Protein AF-A0A6P0XGN2-F1 (afdb_monomer_lite)

Radius of gyration: 18.11 Å; chains: 1; bounding box: 39×50×50 Å

Secondary structure (DSSP, 8-state):
-EEEEEEESS-EEES-EEEEESSS-EEEEEEESS-EEE--EEEEESSS-EEEEEEESS-EEES-EEEEESSS-EEEEEEESS-EEEEEEEEEESSS-EEEEE--SS-EEEEEEEEEESSS-EEEEE--SS---EEEEEEEESSS-EEEEESSTTS-EEEEEEEESS---EE-S--TT-EEEETT-SS--BEE-----S-S------B-----HHHHHTTS--------

Structure (mmCIF, N/CA/C/O backbone):
data_AF-A0A6P0XGN2-F1
#
_entry.id   AF-A0A6P0XGN2-F1
#
loop_
_atom_site.group_PDB
_atom_site.id
_atom_site.type_symbol
_atom_site.label_atom_id
_atom_site.label_alt_id
_atom_site.label_comp_id
_atom_site.label_asym_id
_atom_site.label_entity_id
_atom_site.label_seq_id
_atom_site.pdbx_PDB_ins_code
_atom_site.Cartn_x
_atom_site.Cartn_y
_atom_site.Cartn_z
_atom_site.occupancy
_atom_site.B_iso_or_equiv
_atom_site.auth_seq_id
_atom_site.auth_comp_id
_atom_site.auth_asym_id
_atom_site.auth_atom_id
_atom_site.pdbx_PDB_model_num
ATOM 1 N N . ALA A 1 1 ? -10.182 8.132 -15.724 1.00 70.38 1 ALA A N 1
ATOM 2 C CA . ALA A 1 1 ? -9.083 7.173 -15.903 1.00 70.38 1 ALA A CA 1
ATOM 3 C C . ALA A 1 1 ? -7.819 7.960 -16.189 1.00 70.38 1 ALA A C 1
ATOM 5 O O . ALA A 1 1 ? -7.639 8.463 -17.301 1.00 70.38 1 ALA A O 1
ATOM 6 N N . GLY A 1 2 ? -7.040 8.194 -15.141 1.00 85.38 2 GLY A N 1
ATOM 7 C CA . GLY A 1 2 ? -5.628 8.530 -15.252 1.00 85.38 2 GLY A CA 1
ATOM 8 C C . GLY A 1 2 ? -4.857 7.340 -14.706 1.00 85.38 2 GLY A C 1
ATOM 9 O O . GLY A 1 2 ? -5.266 6.819 -13.680 1.00 85.38 2 GLY A O 1
ATOM 10 N N . ASP A 1 3 ? -3.793 6.926 -15.386 1.00 94.69 3 ASP A N 1
ATOM 11 C CA . ASP A 1 3 ? -3.002 5.763 -14.986 1.00 94.69 3 ASP A CA 1
ATOM 12 C C . ASP A 1 3 ? -1.507 6.074 -15.172 1.00 94.69 3 ASP A C 1
ATOM 14 O O . ASP A 1 3 ? -1.125 6.802 -16.103 1.00 94.69 3 ASP A O 1
ATOM 18 N N . ILE A 1 4 ? -0.669 5.540 -14.288 1.00 97.62 4 ILE A N 1
ATOM 19 C CA . ILE A 1 4 ? 0.786 5.472 -14.440 1.00 97.62 4 ILE A CA 1
ATOM 20 C C . ILE A 1 4 ? 1.183 4.004 -14.371 1.00 97.62 4 ILE A C 1
ATOM 22 O O . ILE A 1 4 ? 1.052 3.407 -13.313 1.00 97.62 4 ILE A O 1
ATOM 26 N N . ASP A 1 5 ? 1.756 3.488 -15.460 1.00 97.69 5 ASP A N 1
ATOM 27 C CA . ASP A 1 5 ? 2.239 2.107 -15.541 1.00 97.69 5 ASP A CA 1
ATOM 28 C C . ASP A 1 5 ? 3.763 2.104 -15.726 1.00 97.69 5 ASP A C 1
ATOM 30 O O . ASP A 1 5 ? 4.285 2.585 -16.745 1.00 97.69 5 ASP A O 1
ATOM 34 N N . LEU A 1 6 ? 4.494 1.565 -14.751 1.00 97.50 6 LEU A N 1
ATOM 35 C CA . LEU A 1 6 ? 5.944 1.387 -14.805 1.00 97.50 6 LEU A CA 1
ATOM 36 C C . LEU A 1 6 ? 6.289 -0.102 -14.771 1.00 97.50 6 LEU A C 1
ATOM 38 O O . LEU A 1 6 ? 6.172 -0.747 -13.738 1.00 97.50 6 LEU A O 1
ATOM 42 N N . GLU A 1 7 ? 6.794 -0.632 -15.885 1.00 97.94 7 GLU A N 1
ATOM 43 C CA . GLU A 1 7 ? 7.202 -2.037 -15.990 1.00 97.94 7 GLU A CA 1
ATOM 44 C C . GLU A 1 7 ? 8.694 -2.163 -16.329 1.00 97.94 7 GLU A C 1
ATOM 46 O O . GLU A 1 7 ? 9.185 -1.578 -17.305 1.00 97.94 7 GLU A O 1
ATOM 51 N N . ALA A 1 8 ? 9.430 -2.977 -15.571 1.00 97.00 8 ALA A N 1
ATOM 52 C CA . ALA A 1 8 ? 10.821 -3.301 -15.868 1.00 97.00 8 ALA A CA 1
ATOM 53 C C . ALA A 1 8 ? 11.184 -4.732 -15.463 1.00 97.00 8 ALA A C 1
ATOM 55 O O . ALA A 1 8 ? 10.811 -5.229 -14.414 1.00 97.00 8 ALA A O 1
ATOM 56 N N . THR A 1 9 ? 12.040 -5.398 -16.245 1.00 97.62 9 THR A N 1
ATOM 57 C CA . THR A 1 9 ? 12.581 -6.721 -15.867 1.00 97.62 9 THR A CA 1
ATOM 58 C C . THR A 1 9 ? 13.696 -6.653 -14.816 1.00 97.62 9 THR A C 1
ATOM 60 O O . THR A 1 9 ? 14.271 -7.680 -14.468 1.00 97.62 9 THR A O 1
ATOM 63 N N . GLY A 1 10 ? 14.093 -5.449 -14.413 1.00 97.50 10 GLY A N 1
ATOM 64 C CA . GLY A 1 10 ? 15.119 -5.180 -13.410 1.00 97.50 10 GLY A CA 1
ATOM 65 C C . GLY A 1 10 ? 14.590 -4.133 -12.441 1.00 97.50 10 GLY A C 1
ATOM 66 O O . GLY A 1 10 ? 13.393 -4.119 -12.180 1.00 97.50 10 GLY A O 1
ATOM 67 N N . ASP A 1 11 ? 15.463 -3.260 -11.956 1.00 98.50 11 ASP A N 1
ATOM 68 C CA . ASP A 1 11 ? 15.079 -2.269 -10.952 1.00 98.50 11 ASP A CA 1
ATOM 69 C C . ASP A 1 11 ? 14.291 -1.101 -11.565 1.00 98.50 11 ASP A C 1
ATOM 71 O O . ASP A 1 11 ? 14.577 -0.659 -12.687 1.00 98.50 11 ASP A O 1
ATOM 75 N N . ILE A 1 12 ? 13.347 -0.561 -10.796 1.00 98.50 12 ILE A N 1
ATOM 76 C CA . ILE A 1 12 ? 12.659 0.700 -11.080 1.00 98.50 12 ILE A CA 1
ATOM 77 C C . ILE A 1 12 ? 13.108 1.734 -10.057 1.00 98.50 12 ILE A C 1
ATOM 79 O O . ILE A 1 12 ? 13.057 1.510 -8.850 1.00 98.50 12 ILE A O 1
ATOM 83 N N . SER A 1 13 ? 13.516 2.901 -10.552 1.00 97.81 13 SER A N 1
ATOM 84 C CA . SER A 1 13 ? 13.679 4.084 -9.719 1.00 97.81 13 SER A CA 1
ATOM 85 C C . SER A 1 13 ? 13.017 5.279 -10.380 1.00 97.81 13 SER A C 1
ATOM 87 O O . SER A 1 13 ? 13.273 5.572 -11.553 1.00 97.81 13 SER A O 1
ATOM 89 N N . SER A 1 14 ? 12.156 5.953 -9.630 1.00 96.50 14 SER A N 1
ATOM 90 C CA . SER A 1 14 ? 11.466 7.161 -10.063 1.00 96.50 14 SER A CA 1
ATOM 91 C C . SER A 1 14 ? 11.326 8.136 -8.903 1.00 96.50 14 SER A C 1
ATOM 93 O O . SER A 1 14 ? 11.433 7.768 -7.741 1.00 96.50 14 SER A O 1
ATOM 95 N N . GLU A 1 15 ? 11.060 9.392 -9.227 1.00 96.75 15 GLU A N 1
ATOM 96 C CA . GLU A 1 15 ? 10.624 10.375 -8.235 1.00 96.75 15 GLU A CA 1
ATOM 97 C C . GLU A 1 15 ? 9.131 10.150 -7.910 1.00 96.75 15 GLU A C 1
ATOM 99 O O . GLU A 1 15 ? 8.570 9.091 -8.223 1.00 96.75 15 GLU A O 1
ATOM 104 N N . ASP A 1 16 ? 8.482 11.161 -7.337 1.00 97.62 16 ASP A N 1
ATOM 105 C CA . ASP A 1 16 ? 7.049 11.174 -7.033 1.00 97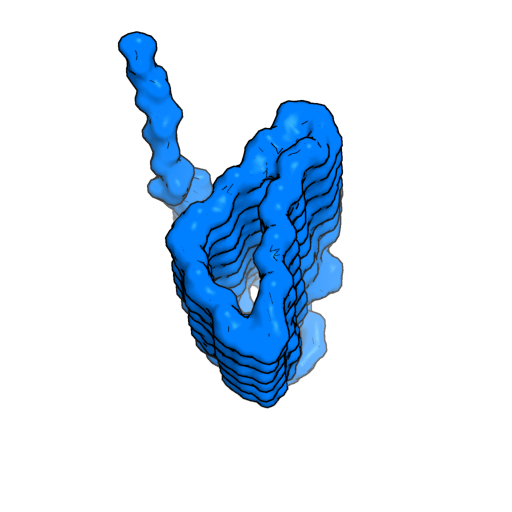.62 16 ASP A CA 1
ATOM 106 C C . ASP A 1 16 ? 6.164 10.870 -8.260 1.00 97.62 16 ASP A C 1
ATOM 108 O O . ASP A 1 16 ? 6.392 11.411 -9.352 1.00 97.62 16 ASP A O 1
ATOM 112 N N . GLN A 1 17 ? 5.122 10.056 -8.075 1.00 97.69 17 GLN A N 1
ATOM 113 C CA . GLN A 1 17 ? 4.071 9.793 -9.062 1.00 97.69 17 GLN A CA 1
ATOM 114 C C . GLN A 1 17 ? 2.724 10.309 -8.546 1.00 97.69 17 GLN A C 1
ATOM 116 O O . GLN A 1 17 ? 2.336 10.071 -7.407 1.00 97.69 17 GLN A O 1
ATOM 121 N N . ASN A 1 18 ? 1.993 11.030 -9.398 1.00 97.12 18 ASN A N 1
ATOM 122 C CA . ASN A 1 18 ? 0.700 11.606 -9.039 1.00 97.12 18 ASN A CA 1
ATOM 123 C C . ASN A 1 18 ? -0.317 11.403 -10.162 1.00 97.12 18 ASN A C 1
ATOM 125 O O . ASN A 1 18 ? -0.068 11.776 -11.315 1.00 97.12 18 ASN A O 1
ATOM 129 N N . VAL A 1 19 ? -1.471 10.852 -9.805 1.00 96.81 19 VAL A N 1
ATOM 130 C CA . VAL A 1 19 ? -2.591 10.573 -10.691 1.00 96.81 19 VAL A CA 1
ATOM 131 C C . VAL A 1 19 ? -3.869 11.128 -10.084 1.00 96.81 19 VAL A C 1
ATOM 133 O O . VAL A 1 19 ? -4.285 10.749 -8.995 1.00 96.81 19 VAL A O 1
ATOM 136 N N . ILE A 1 20 ? -4.539 12.009 -10.828 1.00 95.69 20 ILE A N 1
ATOM 137 C CA . ILE A 1 20 ? -5.805 12.613 -10.405 1.00 95.69 20 ILE A CA 1
ATOM 138 C C . ILE A 1 20 ? -6.838 12.437 -11.512 1.00 95.69 20 ILE A C 1
ATOM 140 O O . ILE A 1 20 ? -6.633 12.883 -12.646 1.00 95.69 20 ILE A O 1
ATOM 144 N N . SER A 1 21 ? -7.979 11.845 -11.169 1.00 95.12 21 SER A N 1
ATOM 145 C CA . SER A 1 21 ? -9.089 11.601 -12.083 1.00 95.12 21 SER A CA 1
ATOM 146 C C . SER A 1 21 ? -10.398 12.189 -11.550 1.00 95.12 21 SER A C 1
ATOM 148 O O . SER A 1 21 ? -10.839 11.920 -10.435 1.00 95.12 21 SER A O 1
ATOM 150 N N . GLY A 1 22 ? -11.045 13.024 -12.370 1.00 88.94 22 GLY A N 1
ATOM 151 C CA . GLY A 1 22 ? -12.360 13.592 -12.050 1.00 88.94 22 GLY A CA 1
ATOM 152 C C . GLY A 1 22 ? -13.521 12.627 -12.315 1.00 88.94 22 GLY A C 1
ATOM 153 O O . GLY A 1 22 ? -14.478 12.613 -11.546 1.00 88.94 22 GLY A O 1
ATOM 154 N N . ASP A 1 23 ? -13.403 11.835 -13.386 1.00 91.25 23 ASP A N 1
ATOM 155 C CA . ASP A 1 23 ? -14.354 10.804 -13.811 1.00 91.25 23 ASP A CA 1
ATOM 156 C C . ASP A 1 23 ? -13.578 9.546 -14.266 1.00 91.25 23 ASP A C 1
ATOM 158 O O . ASP A 1 23 ? -12.753 9.592 -15.191 1.00 91.25 23 ASP A O 1
ATOM 162 N N . GLY A 1 24 ? -13.867 8.410 -13.634 1.00 92.88 24 GLY A N 1
ATOM 163 C CA . GLY A 1 24 ? -13.159 7.133 -13.751 1.00 92.88 24 GLY A CA 1
ATOM 164 C C . GLY A 1 24 ? -11.937 7.035 -12.834 1.00 92.88 24 GLY A C 1
ATOM 165 O O . GLY A 1 24 ? -11.603 7.983 -12.127 1.00 92.88 24 GLY A O 1
ATOM 166 N N . ASP A 1 25 ? -11.227 5.924 -12.950 1.00 97.69 25 ASP A N 1
ATOM 167 C CA . ASP A 1 25 ? -10.236 5.504 -11.951 1.00 97.69 25 ASP A CA 1
ATOM 168 C C . ASP A 1 25 ? -8.928 6.319 -11.993 1.00 97.69 25 ASP A C 1
ATOM 170 O O . ASP A 1 25 ? -8.657 7.046 -12.962 1.00 97.69 25 ASP A O 1
ATOM 174 N N . ALA A 1 26 ? -8.148 6.223 -10.920 1.00 98.12 26 ALA A N 1
ATOM 175 C CA . ALA A 1 26 ? -6.809 6.772 -10.762 1.00 98.12 26 ALA A CA 1
ATOM 176 C C . ALA A 1 26 ? -5.866 5.659 -10.283 1.00 98.12 26 ALA A C 1
ATOM 178 O O . ALA A 1 26 ? -5.933 5.288 -9.115 1.00 98.12 26 ALA A O 1
ATOM 179 N N . ASN A 1 27 ? -5.002 5.135 -11.156 1.00 98.19 27 ASN A N 1
ATOM 180 C CA . ASN A 1 27 ? -4.138 3.998 -10.813 1.00 98.19 27 ASN A CA 1
ATOM 181 C C . ASN A 1 27 ? -2.648 4.328 -10.962 1.00 98.19 27 ASN A C 1
ATOM 183 O O . ASN A 1 27 ? -2.238 5.030 -11.890 1.00 98.19 27 ASN A O 1
ATOM 187 N N . ILE A 1 28 ? -1.832 3.818 -10.043 1.00 98.62 28 ILE A N 1
ATOM 188 C CA . ILE A 1 28 ? -0.372 3.786 -10.155 1.00 98.62 28 ILE A CA 1
ATOM 189 C C . ILE A 1 28 ? 0.058 2.327 -10.035 1.00 98.62 28 ILE A C 1
ATOM 191 O O . ILE A 1 28 ? 0.046 1.783 -8.933 1.00 98.62 28 ILE A O 1
ATOM 195 N N . ASP A 1 29 ? 0.500 1.749 -11.146 1.00 98.62 29 ASP A N 1
ATOM 196 C CA . ASP A 1 29 ? 0.923 0.358 -11.253 1.00 98.62 29 ASP A CA 1
ATOM 197 C C . ASP A 1 29 ? 2.434 0.295 -11.508 1.00 98.62 29 ASP A C 1
ATOM 199 O O . ASP A 1 29 ? 2.963 0.859 -12.472 1.00 98.62 29 ASP A O 1
ATOM 203 N N . ILE A 1 30 ? 3.166 -0.388 -10.628 1.00 98.50 30 ILE A N 1
ATOM 204 C CA . ILE A 1 30 ? 4.622 -0.536 -10.714 1.00 98.50 30 ILE A CA 1
ATOM 205 C C . ILE A 1 30 ? 4.986 -2.014 -10.603 1.00 98.50 30 ILE A C 1
ATOM 207 O O . ILE A 1 30 ? 4.792 -2.620 -9.555 1.00 98.50 30 ILE A O 1
ATOM 211 N N . ASP A 1 31 ? 5.569 -2.576 -11.662 1.00 98.56 31 ASP A N 1
ATOM 212 C CA . ASP A 1 31 ? 6.037 -3.964 -11.722 1.00 98.56 31 ASP A CA 1
ATOM 213 C C . ASP A 1 31 ? 7.529 -4.017 -12.084 1.00 98.56 31 ASP A C 1
ATOM 215 O O . ASP A 1 31 ? 7.947 -3.704 -13.206 1.00 98.56 31 ASP A O 1
ATOM 219 N N . ALA A 1 32 ? 8.351 -4.415 -11.113 1.00 98.38 32 ALA A N 1
ATOM 220 C CA . ALA A 1 32 ? 9.787 -4.581 -11.272 1.00 98.38 32 ALA A CA 1
ATOM 221 C C . ALA A 1 32 ? 10.224 -6.036 -11.059 1.00 98.38 32 ALA A C 1
ATOM 223 O O . ALA A 1 32 ? 9.937 -6.667 -10.046 1.00 98.38 32 ALA A O 1
ATOM 224 N N . GLY A 1 33 ? 11.064 -6.557 -11.954 1.00 98.25 33 GLY A N 1
ATOM 225 C CA . GLY A 1 33 ? 11.756 -7.831 -11.737 1.00 98.25 33 GLY A CA 1
ATOM 226 C C . GLY A 1 33 ? 12.858 -7.764 -10.668 1.00 98.25 33 GLY A C 1
ATOM 227 O O . GLY A 1 33 ? 13.306 -8.810 -10.195 1.00 98.25 33 GLY A O 1
ATOM 228 N N . GLY A 1 34 ? 13.315 -6.556 -10.323 1.00 98.19 34 GLY A N 1
ATOM 229 C CA . GLY A 1 34 ? 14.312 -6.271 -9.289 1.00 98.19 34 GLY A CA 1
ATOM 230 C C . GLY A 1 34 ? 13.734 -5.426 -8.154 1.00 98.19 34 GLY A C 1
ATOM 231 O O . GLY A 1 34 ? 12.613 -5.683 -7.719 1.00 98.19 34 GLY A O 1
ATOM 232 N N . ASP A 1 35 ? 14.500 -4.446 -7.682 1.00 98.62 35 ASP A N 1
ATOM 233 C CA . ASP A 1 35 ? 14.094 -3.540 -6.600 1.00 98.62 35 ASP A CA 1
ATOM 234 C C . ASP A 1 35 ? 13.241 -2.369 -7.124 1.00 98.62 35 ASP A C 1
ATOM 236 O O . ASP A 1 35 ? 13.395 -1.925 -8.266 1.00 98.62 35 ASP A O 1
ATOM 240 N N . VAL A 1 36 ? 12.385 -1.811 -6.267 1.00 98.69 36 VAL A N 1
ATOM 241 C CA . VAL A 1 36 ? 11.650 -0.563 -6.531 1.00 98.69 36 VAL A CA 1
ATOM 242 C C . VAL A 1 36 ? 12.088 0.500 -5.531 1.00 98.69 36 VAL A C 1
ATOM 244 O O . VAL A 1 36 ? 12.031 0.288 -4.322 1.00 98.69 36 VAL A O 1
ATOM 247 N N . SER A 1 37 ? 12.495 1.667 -6.028 1.00 98.31 37 SER A N 1
ATOM 248 C CA . SER A 1 37 ? 12.792 2.848 -5.211 1.00 98.31 37 SER A CA 1
ATOM 249 C C . SER A 1 37 ? 12.097 4.072 -5.792 1.00 98.31 37 SER A C 1
ATOM 251 O O . SER A 1 37 ? 12.561 4.649 -6.779 1.00 98.31 37 SER A O 1
ATOM 253 N N . VAL A 1 38 ? 10.972 4.447 -5.192 1.00 97.31 38 VAL A N 1
ATOM 254 C CA . VAL A 1 38 ? 10.114 5.530 -5.682 1.00 97.31 38 VAL A CA 1
ATOM 255 C C . VAL A 1 38 ? 9.853 6.572 -4.604 1.00 97.31 38 VAL A C 1
ATOM 257 O O . VAL A 1 38 ? 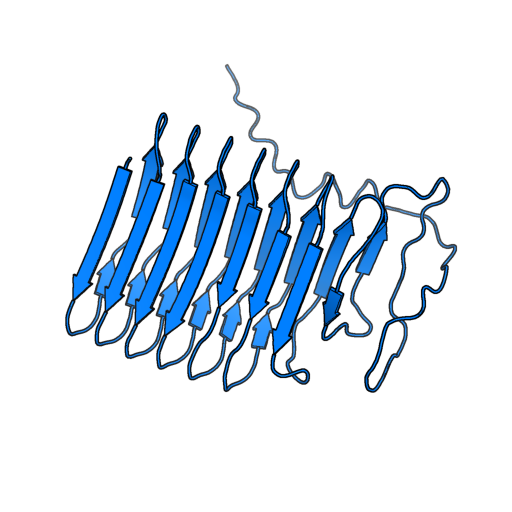9.909 6.263 -3.416 1.00 97.31 38 VAL A O 1
ATOM 260 N N . GLY A 1 39 ? 9.609 7.812 -5.029 1.00 97.62 39 GLY A N 1
ATOM 261 C CA . GLY A 1 39 ? 9.198 8.895 -4.135 1.00 97.62 39 GLY A CA 1
ATOM 262 C C . GLY A 1 39 ? 7.758 8.727 -3.641 1.00 97.62 39 GLY A C 1
ATOM 263 O O . GLY A 1 39 ? 7.247 7.618 -3.490 1.00 97.62 39 GLY A O 1
ATOM 264 N N . ASN A 1 40 ? 7.088 9.848 -3.408 1.00 97.81 40 ASN A N 1
ATOM 265 C CA . ASN A 1 40 ? 5.705 9.885 -2.949 1.00 97.81 40 ASN A CA 1
ATOM 266 C C . ASN A 1 40 ? 4.729 9.504 -4.061 1.00 97.81 40 ASN A C 1
ATOM 268 O O . ASN A 1 40 ? 4.813 10.029 -5.171 1.00 97.81 40 ASN A O 1
ATOM 272 N N . GLN A 1 41 ? 3.755 8.664 -3.726 1.00 98.38 41 GLN A N 1
ATOM 273 C CA . GLN A 1 41 ? 2.730 8.178 -4.639 1.00 98.38 41 GLN A CA 1
ATOM 274 C C . GLN A 1 41 ? 1.359 8.702 -4.221 1.00 98.38 41 GLN A C 1
ATOM 276 O O . GLN A 1 41 ? 0.933 8.498 -3.085 1.00 98.38 41 GLN A O 1
ATOM 281 N N . GLU A 1 42 ? 0.659 9.363 -5.139 1.00 98.25 42 GLU A N 1
ATOM 282 C CA . GLU A 1 42 ? -0.669 9.927 -4.900 1.00 98.25 42 GLU A CA 1
ATOM 283 C C . GLU A 1 42 ? -1.644 9.511 -6.006 1.00 98.25 42 GLU A C 1
ATOM 285 O O . GLU A 1 42 ? -1.445 9.852 -7.172 1.00 98.25 42 GLU A O 1
ATOM 290 N N . ALA A 1 43 ? -2.715 8.803 -5.641 1.00 98.12 43 ALA A N 1
ATOM 291 C CA . ALA A 1 43 ? -3.814 8.461 -6.542 1.00 98.12 43 ALA A CA 1
ATOM 292 C C . ALA A 1 43 ? -5.139 9.008 -5.994 1.00 98.12 43 ALA A C 1
ATOM 294 O O . ALA A 1 43 ? -5.558 8.675 -4.888 1.00 98.12 43 ALA A O 1
ATOM 295 N N . ILE A 1 44 ? -5.808 9.875 -6.756 1.00 97.69 44 ILE A N 1
ATOM 296 C CA . ILE A 1 44 ? -7.042 10.542 -6.324 1.00 97.69 44 ILE A CA 1
ATOM 297 C C . ILE A 1 44 ? -8.125 10.388 -7.388 1.00 97.69 44 ILE A C 1
ATOM 299 O O . ILE A 1 44 ? -7.993 10.903 -8.502 1.00 97.69 44 ILE A O 1
ATOM 303 N N . ALA A 1 45 ? -9.244 9.772 -7.015 1.00 95.94 45 ALA A N 1
ATOM 304 C CA . ALA A 1 45 ? -10.425 9.632 -7.852 1.00 95.94 45 ALA A CA 1
ATOM 305 C C . ALA A 1 45 ? -11.636 10.341 -7.232 1.00 95.94 45 ALA A C 1
ATOM 307 O O . ALA A 1 45 ? -11.990 10.164 -6.067 1.00 95.94 45 ALA A O 1
ATOM 308 N N . ASN A 1 46 ? -12.318 11.170 -8.024 1.00 92.25 46 ASN A N 1
ATOM 309 C CA . ASN A 1 46 ? -13.589 11.744 -7.588 1.00 92.25 46 ASN A CA 1
ATOM 310 C C . ASN A 1 46 ? -14.771 10.795 -7.859 1.00 92.25 46 ASN A C 1
ATOM 312 O O . ASN A 1 46 ? -15.653 10.682 -7.020 1.00 92.25 46 ASN A O 1
ATOM 316 N N . GLN A 1 47 ? -14.790 10.121 -9.009 1.00 92.81 47 GLN A N 1
ATOM 317 C CA . GLN A 1 47 ? -15.762 9.076 -9.340 1.00 92.81 47 GLN A CA 1
ATOM 318 C C . GLN A 1 47 ? -14.991 7.900 -9.938 1.00 92.81 47 GLN A C 1
ATOM 320 O O . GLN A 1 47 ? -14.400 8.086 -10.996 1.00 92.81 47 GLN A O 1
ATOM 325 N N . GLY A 1 48 ? -15.029 6.724 -9.325 1.00 95.56 48 GLY A N 1
ATOM 326 C CA . GLY A 1 48 ? -14.177 5.583 -9.667 1.00 95.56 48 GLY A CA 1
ATOM 327 C C . GLY A 1 48 ? -13.136 5.314 -8.585 1.00 95.56 48 GLY A C 1
ATOM 328 O O . GLY A 1 48 ? -13.103 6.004 -7.564 1.00 95.56 48 GLY A O 1
ATOM 329 N N . ASP A 1 49 ? -12.292 4.325 -8.840 1.00 98.19 49 ASP A N 1
ATOM 330 C CA . ASP A 1 49 ? -11.397 3.776 -7.823 1.00 98.19 49 ASP A CA 1
ATOM 331 C C . ASP A 1 49 ? -10.034 4.482 -7.829 1.00 98.19 49 ASP A C 1
ATOM 333 O O . ASP A 1 49 ? -9.608 5.028 -8.852 1.00 98.19 49 ASP A O 1
ATOM 337 N N . ALA A 1 50 ? -9.344 4.488 -6.689 1.00 98.38 50 ALA A N 1
ATOM 338 C CA . ALA A 1 50 ? -8.005 5.055 -6.541 1.00 98.38 50 ALA A CA 1
ATOM 339 C C . ALA A 1 50 ? -7.024 4.007 -6.003 1.00 98.38 50 ALA A C 1
ATOM 341 O O . ALA A 1 50 ? -7.080 3.658 -4.826 1.00 98.38 50 ALA A O 1
ATOM 342 N N . ASN A 1 51 ? -6.106 3.525 -6.840 1.00 98.50 51 ASN A N 1
ATOM 343 C CA . ASN A 1 51 ? -5.243 2.398 -6.490 1.00 98.50 51 ASN A CA 1
ATOM 344 C C . ASN A 1 51 ? -3.757 2.724 -6.653 1.00 98.50 51 ASN A C 1
ATOM 346 O O . ASN A 1 51 ? -3.348 3.420 -7.585 1.00 98.50 51 ASN A O 1
ATOM 350 N N . ILE A 1 52 ? -2.947 2.189 -5.743 1.00 98.81 52 ILE A N 1
ATOM 351 C CA . ILE A 1 52 ? -1.494 2.109 -5.881 1.00 98.81 52 ILE A CA 1
ATOM 352 C C . ILE A 1 52 ? -1.099 0.644 -5.719 1.00 98.81 52 ILE A C 1
ATOM 354 O O . ILE A 1 52 ? -1.174 0.110 -4.611 1.00 98.81 52 ILE A O 1
ATOM 358 N N . ASP A 1 53 ? -0.618 0.038 -6.800 1.00 98.69 53 ASP A N 1
ATOM 359 C CA . ASP A 1 53 ? -0.177 -1.351 -6.849 1.00 98.69 53 ASP A CA 1
ATOM 360 C C . ASP A 1 53 ? 1.325 -1.412 -7.154 1.00 98.69 53 ASP A C 1
ATOM 362 O O . ASP A 1 53 ? 1.789 -0.984 -8.211 1.00 98.69 53 ASP A O 1
ATOM 366 N N . ILE A 1 54 ? 2.117 -1.951 -6.223 1.00 98.50 54 ILE A N 1
ATOM 367 C CA . ILE A 1 54 ? 3.571 -2.086 -6.389 1.00 98.50 54 ILE A CA 1
ATOM 368 C C . ILE A 1 54 ? 3.992 -3.540 -6.181 1.00 98.50 54 ILE A C 1
ATOM 370 O O . ILE A 1 54 ? 3.845 -4.103 -5.094 1.00 98.50 54 ILE A O 1
ATOM 374 N N . GLN A 1 55 ? 4.582 -4.129 -7.217 1.00 98.38 55 GLN A N 1
ATOM 375 C CA . GLN A 1 55 ? 5.165 -5.465 -7.216 1.00 98.38 55 GLN A CA 1
ATOM 376 C C . GLN A 1 55 ? 6.655 -5.388 -7.545 1.00 98.38 55 GLN A C 1
ATOM 378 O O . GLN A 1 55 ? 7.084 -4.665 -8.446 1.00 98.38 55 GLN A O 1
ATOM 383 N N . ALA A 1 56 ? 7.456 -6.143 -6.798 1.00 98.31 56 ALA A N 1
ATOM 384 C CA . ALA A 1 56 ? 8.898 -6.188 -6.992 1.00 98.31 56 ALA A CA 1
ATOM 385 C C . ALA A 1 56 ? 9.438 -7.605 -6.791 1.00 98.31 56 ALA A C 1
ATOM 387 O O . ALA A 1 56 ? 9.040 -8.317 -5.870 1.00 98.31 56 ALA A O 1
ATOM 388 N N . GLY A 1 57 ? 10.405 -8.017 -7.606 1.00 98.25 57 GLY A N 1
ATOM 389 C CA . GLY A 1 57 ? 11.163 -9.245 -7.359 1.00 98.25 57 GLY A CA 1
ATOM 390 C C . GLY A 1 57 ? 12.108 -9.127 -6.156 1.00 98.25 57 GLY A C 1
ATOM 391 O O . GLY A 1 57 ? 12.419 -10.137 -5.520 1.00 98.25 57 GLY A O 1
ATOM 392 N N . GLY A 1 58 ? 12.561 -7.907 -5.859 1.00 98.06 58 GLY A N 1
ATOM 393 C CA . GLY A 1 58 ? 13.455 -7.561 -4.758 1.00 98.06 58 GLY A CA 1
ATOM 394 C C . GLY A 1 58 ? 12.765 -6.753 -3.660 1.00 98.06 58 GLY A C 1
ATOM 395 O O . GLY A 1 58 ? 11.632 -7.060 -3.295 1.00 98.06 58 GLY A O 1
ATOM 396 N N . ASP A 1 59 ? 13.462 -5.763 -3.106 1.00 98.50 59 ASP A N 1
ATOM 397 C CA . ASP A 1 59 ? 12.962 -4.876 -2.048 1.00 98.50 59 ASP A CA 1
ATOM 398 C C . ASP A 1 59 ? 12.119 -3.718 -2.632 1.00 98.50 59 ASP A C 1
ATOM 400 O O . ASP A 1 59 ? 12.342 -3.274 -3.761 1.00 98.50 59 ASP A O 1
ATOM 404 N N . ILE A 1 60 ? 11.178 -3.183 -1.844 1.00 98.56 60 ILE A N 1
ATOM 405 C CA . ILE A 1 60 ? 10.452 -1.937 -2.150 1.00 98.56 60 ILE A CA 1
ATOM 406 C C . ILE A 1 60 ? 10.826 -0.872 -1.119 1.00 98.56 60 ILE A C 1
ATOM 408 O O . ILE A 1 60 ? 10.666 -1.074 0.084 1.00 98.56 60 ILE A O 1
ATOM 412 N N . SER A 1 61 ? 11.283 0.282 -1.600 1.00 98.06 61 SER A N 1
ATOM 413 C CA . SER A 1 61 ? 11.429 1.509 -0.821 1.00 98.06 61 SER A CA 1
ATOM 414 C C . SER A 1 61 ? 10.546 2.587 -1.432 1.00 98.06 61 SER A C 1
ATOM 416 O O . SER A 1 61 ? 10.758 3.000 -2.573 1.00 98.06 61 SER A O 1
ATOM 418 N N . VAL A 1 62 ? 9.582 3.053 -0.656 1.00 96.31 62 VAL A N 1
ATOM 419 C CA . VAL A 1 62 ? 8.673 4.142 -1.009 1.00 96.31 62 VAL A CA 1
ATOM 420 C C . VAL A 1 62 ? 8.684 5.163 0.123 1.00 96.31 62 VAL A C 1
ATOM 422 O O . VAL A 1 62 ? 8.903 4.793 1.272 1.00 96.31 62 VAL A O 1
ATOM 425 N N . GLU A 1 63 ? 8.512 6.445 -0.187 1.00 95.31 63 GLU A N 1
ATOM 426 C CA . GLU A 1 63 ? 8.257 7.445 0.856 1.00 95.31 63 GLU A CA 1
ATOM 427 C C . GLU A 1 63 ? 6.802 7.294 1.323 1.00 95.31 63 GLU A C 1
ATOM 429 O O . GLU A 1 63 ? 6.462 6.336 2.021 1.00 95.31 63 GLU A O 1
ATOM 434 N N . ASN A 1 64 ? 5.913 8.187 0.886 1.00 96.50 64 ASN A N 1
ATOM 435 C CA . ASN A 1 64 ? 4.508 8.153 1.266 1.00 96.50 64 ASN A CA 1
ATOM 436 C C . ASN A 1 64 ? 3.629 7.610 0.139 1.00 96.50 64 ASN A C 1
ATOM 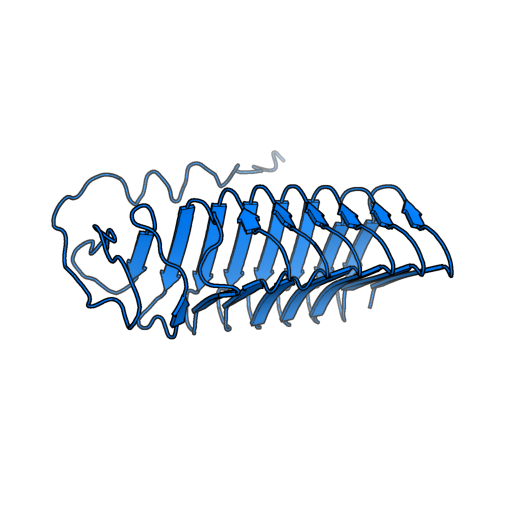438 O O . ASN A 1 64 ? 3.858 7.895 -1.035 1.00 96.50 64 ASN A O 1
ATOM 442 N N . GLN A 1 65 ? 2.584 6.869 0.497 1.00 98.31 65 GLN A N 1
ATOM 443 C CA . GLN A 1 65 ? 1.551 6.400 -0.425 1.00 98.31 65 GLN A CA 1
ATOM 444 C C . GLN A 1 65 ? 0.195 6.917 0.042 1.00 98.31 65 GLN A C 1
ATOM 446 O O . GLN A 1 65 ? -0.207 6.676 1.178 1.00 98.31 65 GLN A O 1
ATOM 451 N N . ASN A 1 66 ? -0.513 7.624 -0.830 1.00 97.88 66 ASN A N 1
ATOM 452 C CA . ASN A 1 66 ? -1.808 8.212 -0.531 1.00 97.88 66 ASN A CA 1
ATOM 453 C C . ASN A 1 66 ? -2.819 7.849 -1.619 1.00 97.88 66 ASN A C 1
ATOM 455 O O . ASN A 1 66 ? -2.610 8.167 -2.791 1.00 97.88 66 ASN A O 1
ATOM 459 N N . THR A 1 67 ? -3.929 7.232 -1.225 1.00 97.12 67 THR A N 1
ATOM 460 C CA . THR A 1 67 ? -5.071 7.001 -2.112 1.00 97.12 67 THR A CA 1
ATOM 461 C C . THR A 1 67 ? -6.333 7.640 -1.558 1.00 97.12 67 THR A C 1
ATOM 463 O O . THR A 1 67 ? -6.606 7.593 -0.357 1.00 97.12 67 THR A O 1
ATOM 466 N N . GLN A 1 68 ? -7.105 8.273 -2.439 1.00 97.19 68 GLN A N 1
ATOM 467 C CA . GLN A 1 68 ? -8.344 8.930 -2.054 1.00 97.19 68 GLN A CA 1
ATOM 468 C C . GLN A 1 68 ? -9.446 8.718 -3.090 1.00 97.19 68 GLN A C 1
ATOM 470 O O . GLN A 1 68 ? -9.274 9.076 -4.256 1.00 97.19 68 GLN A O 1
ATOM 475 N N . ALA A 1 69 ? -10.611 8.247 -2.640 1.00 94.56 69 ALA A N 1
ATOM 476 C CA . ALA A 1 69 ? -11.806 8.118 -3.468 1.00 94.56 69 ALA A CA 1
ATOM 477 C C . ALA A 1 69 ? -13.016 8.845 -2.858 1.00 94.56 69 ALA A C 1
ATOM 479 O O . ALA A 1 69 ? -13.359 8.686 -1.684 1.00 94.56 69 ALA A O 1
ATOM 480 N N . ASN A 1 70 ? -13.711 9.662 -3.658 1.00 90.19 70 ASN A N 1
ATOM 481 C CA . ASN A 1 70 ? -14.985 10.251 -3.223 1.00 90.19 70 ASN A CA 1
ATOM 482 C C . ASN A 1 70 ? -16.179 9.302 -3.437 1.00 90.19 70 ASN A C 1
ATOM 484 O O . ASN A 1 70 ? -17.099 9.290 -2.618 1.00 90.19 70 ASN A O 1
ATOM 488 N N . GLN A 1 71 ? -16.188 8.553 -4.538 1.00 92.19 71 GLN A N 1
ATOM 489 C CA . GLN A 1 71 ? -17.132 7.470 -4.820 1.00 92.19 71 GLN A CA 1
ATOM 490 C C . GLN A 1 71 ? -16.378 6.377 -5.570 1.00 92.19 71 GLN A C 1
ATOM 492 O O . GLN A 1 71 ? -15.924 6.649 -6.679 1.00 92.19 71 GLN A O 1
ATOM 497 N N . GLY A 1 72 ? -16.300 5.183 -4.999 1.00 95.44 72 GLY A N 1
ATOM 498 C CA . GLY A 1 72 ? -15.422 4.105 -5.449 1.00 95.44 72 GLY A CA 1
ATOM 499 C C . GLY A 1 72 ? -14.476 3.689 -4.331 1.00 95.44 72 GLY A C 1
ATOM 500 O O . GLY A 1 72 ? -14.452 4.315 -3.267 1.00 95.44 72 GLY A O 1
ATOM 501 N N . ASP A 1 73 ? -13.709 2.645 -4.591 1.00 98.06 73 ASP A N 1
ATOM 502 C CA . ASP A 1 73 ? -12.815 2.050 -3.607 1.00 98.06 73 ASP A CA 1
ATOM 503 C C . ASP A 1 73 ? -11.434 2.716 -3.672 1.00 98.06 73 ASP A C 1
ATOM 505 O O . ASP A 1 73 ? -11.046 3.297 -4.692 1.00 98.06 73 ASP A O 1
ATOM 509 N N . ALA A 1 74 ? -10.666 2.639 -2.588 1.00 98.19 74 ALA A N 1
ATOM 510 C CA . ALA A 1 74 ? -9.273 3.068 -2.598 1.00 98.19 74 ALA A CA 1
ATOM 511 C C . ALA A 1 74 ? -8.365 2.035 -1.939 1.00 98.19 74 ALA A C 1
ATOM 513 O O . ALA A 1 74 ? -8.669 1.518 -0.863 1.00 98.19 74 ALA A O 1
ATOM 514 N N . ASN A 1 75 ? -7.249 1.723 -2.599 1.00 98.38 75 ASN A N 1
ATOM 515 C CA . ASN A 1 75 ? -6.397 0.612 -2.196 1.00 98.38 75 ASN A CA 1
ATOM 516 C C . ASN A 1 75 ? -4.909 0.932 -2.337 1.00 98.38 75 ASN A C 1
ATOM 518 O O . ASN A 1 75 ? -4.463 1.497 -3.335 1.00 98.38 75 ASN A O 1
ATOM 522 N N . ILE A 1 76 ? -4.125 0.482 -1.362 1.00 98.75 76 ILE A N 1
ATOM 523 C CA . ILE A 1 76 ? -2.670 0.372 -1.472 1.00 98.75 76 ILE A CA 1
ATOM 524 C C . ILE A 1 76 ? -2.312 -1.109 -1.381 1.00 98.75 76 ILE A C 1
ATOM 526 O O . ILE A 1 76 ? -2.518 -1.723 -0.334 1.00 98.75 76 ILE A O 1
ATOM 530 N N . ASN A 1 77 ? -1.744 -1.671 -2.449 1.00 98.50 77 ASN A N 1
ATOM 531 C CA . ASN A 1 77 ? -1.269 -3.052 -2.482 1.00 98.50 77 ASN A CA 1
ATOM 532 C C . ASN A 1 77 ? 0.242 -3.094 -2.744 1.00 98.50 77 ASN A C 1
ATOM 534 O O . ASN A 1 77 ? 0.730 -2.580 -3.751 1.00 98.50 77 ASN A O 1
ATOM 538 N N . VAL A 1 78 ? 1.005 -3.726 -1.846 1.00 98.00 78 VAL A N 1
ATOM 539 C CA . VAL A 1 78 ? 2.476 -3.775 -1.946 1.00 98.00 78 VAL A CA 1
ATOM 540 C C . VAL A 1 78 ? 2.990 -5.199 -1.733 1.00 98.00 78 VAL A C 1
ATOM 542 O O . VAL A 1 78 ? 2.823 -5.779 -0.658 1.00 98.00 78 VAL A O 1
ATOM 545 N N . GLN A 1 79 ? 3.623 -5.773 -2.762 1.00 97.38 79 GLN A N 1
ATOM 546 C CA . GLN A 1 79 ? 4.048 -7.181 -2.789 1.00 97.38 79 GLN A CA 1
ATOM 547 C C . GLN A 1 79 ? 5.473 -7.362 -3.354 1.00 97.38 79 GLN A C 1
ATOM 549 O O . GLN A 1 79 ? 5.651 -7.666 -4.538 1.00 97.38 79 GLN A O 1
ATOM 554 N N . PRO A 1 80 ? 6.518 -7.192 -2.527 1.00 96.56 80 PRO A N 1
ATOM 555 C CA . PRO A 1 80 ? 7.884 -7.523 -2.903 1.00 96.56 80 PRO A CA 1
ATOM 556 C C . PRO A 1 80 ? 8.277 -8.962 -2.559 1.00 96.56 80 PRO A C 1
ATOM 558 O O . PRO A 1 80 ? 7.846 -9.539 -1.560 1.00 96.56 80 PRO A O 1
ATOM 561 N N . GLY A 1 81 ? 9.227 -9.510 -3.315 1.00 96.75 81 GLY A N 1
ATOM 562 C CA . GLY A 1 81 ? 9.959 -10.717 -2.923 1.00 96.75 81 GLY A CA 1
ATOM 563 C C . GLY A 1 81 ? 10.886 -10.503 -1.716 1.00 96.75 81 GLY A C 1
ATOM 564 O O . GLY A 1 81 ? 11.210 -11.463 -1.014 1.00 96.75 81 GLY A O 1
ATOM 565 N N . GLY A 1 82 ? 11.314 -9.260 -1.481 1.00 96.25 82 GLY A N 1
ATOM 566 C CA . GLY A 1 82 ? 12.168 -8.825 -0.378 1.00 96.25 82 GLY A CA 1
ATOM 567 C C . GLY A 1 82 ? 11.411 -8.102 0.739 1.00 96.25 82 GLY A C 1
ATOM 568 O O . GLY A 1 82 ? 10.315 -8.500 1.122 1.00 96.25 82 GLY A O 1
ATOM 569 N N . ASN A 1 83 ? 12.033 -7.070 1.304 1.00 96.31 83 ASN A N 1
ATOM 570 C CA . ASN A 1 83 ? 11.509 -6.228 2.378 1.00 96.31 83 ASN A CA 1
ATOM 571 C C . ASN A 1 83 ? 10.735 -5.019 1.835 1.00 96.31 83 ASN A C 1
ATOM 573 O O . ASN A 1 83 ? 10.891 -4.632 0.676 1.00 96.31 83 ASN A O 1
ATOM 577 N N . ILE A 1 84 ? 9.975 -4.376 2.720 1.00 95.75 84 ILE A N 1
ATOM 578 C CA . ILE A 1 84 ? 9.356 -3.067 2.487 1.00 95.75 84 ILE A CA 1
ATOM 579 C C . ILE A 1 84 ? 9.952 -2.047 3.444 1.00 95.75 84 ILE A C 1
ATOM 581 O O . ILE A 1 84 ? 10.069 -2.315 4.639 1.00 95.75 84 ILE A O 1
ATOM 585 N N . ASN A 1 85 ? 10.272 -0.872 2.916 1.00 95.75 85 ASN A N 1
ATOM 586 C CA . ASN A 1 85 ? 10.457 0.344 3.689 1.00 95.75 85 ASN A CA 1
ATOM 587 C C . ASN A 1 85 ? 9.496 1.409 3.149 1.00 95.75 85 ASN A C 1
ATOM 589 O O . ASN A 1 85 ? 9.617 1.803 1.988 1.00 95.75 85 ASN A O 1
ATOM 593 N N . ALA A 1 86 ? 8.545 1.825 3.975 1.00 93.44 86 ALA A N 1
ATOM 594 C CA . ALA A 1 86 ? 7.570 2.867 3.684 1.00 93.44 86 ALA A CA 1
ATOM 595 C C . ALA A 1 86 ? 7.559 3.873 4.840 1.00 93.44 86 ALA A C 1
ATOM 597 O O . ALA A 1 86 ? 7.807 3.494 5.979 1.00 93.44 86 ALA A O 1
ATOM 598 N N . GLU A 1 87 ? 7.277 5.145 4.575 1.00 93.00 87 GLU A N 1
ATOM 599 C CA . GLU A 1 87 ? 7.052 6.112 5.655 1.00 93.00 87 GLU A CA 1
ATOM 600 C C . GLU A 1 87 ? 5.582 6.053 6.080 1.00 93.00 87 GLU A C 1
ATOM 602 O O . GLU A 1 87 ? 5.232 5.357 7.034 1.00 93.00 87 GLU A O 1
ATOM 607 N N . THR A 1 88 ? 4.703 6.721 5.328 1.00 92.81 88 THR A N 1
ATOM 608 C CA . THR A 1 88 ? 3.264 6.765 5.609 1.00 92.81 88 THR A CA 1
ATOM 609 C C . THR A 1 88 ? 2.448 6.138 4.489 1.00 92.81 88 THR A C 1
ATOM 611 O O . THR A 1 88 ? 2.676 6.403 3.309 1.00 92.81 88 THR A O 1
ATOM 614 N N . GLN A 1 89 ? 1.426 5.369 4.854 1.00 97.00 89 GLN A N 1
ATOM 615 C CA . GLN A 1 89 ? 0.431 4.844 3.923 1.00 97.00 89 GLN A CA 1
ATOM 616 C C . GLN A 1 89 ? -0.956 5.298 4.365 1.00 97.00 89 GLN A C 1
ATOM 618 O O . GLN A 1 89 ? -1.361 5.087 5.505 1.00 97.00 89 GLN A O 1
ATOM 623 N N . THR A 1 90 ? -1.678 5.979 3.483 1.00 96.12 90 THR A N 1
ATOM 624 C CA . THR A 1 90 ? -2.982 6.569 3.790 1.00 96.12 90 THR A CA 1
ATOM 625 C C . THR A 1 90 ? -3.999 6.225 2.715 1.00 96.12 90 THR A C 1
ATOM 627 O O . THR A 1 90 ? -3.743 6.383 1.522 1.00 96.12 90 THR A O 1
ATOM 630 N N . VAL A 1 91 ? -5.172 5.782 3.157 1.00 96.62 91 VAL A N 1
ATOM 631 C CA . VAL A 1 91 ? -6.328 5.491 2.311 1.00 96.62 91 VAL A CA 1
ATOM 632 C C . VAL A 1 91 ? -7.536 6.226 2.875 1.00 96.62 91 VAL A C 1
ATOM 634 O O . VAL A 1 91 ? -7.870 6.073 4.052 1.00 96.62 91 VAL A O 1
ATOM 637 N N . GLN A 1 92 ? -8.186 7.046 2.051 1.00 94.06 92 GLN A N 1
ATOM 638 C CA . GLN A 1 92 ? -9.344 7.842 2.458 1.00 94.06 92 GLN A CA 1
ATOM 639 C C . GLN A 1 92 ? -10.503 7.691 1.481 1.00 94.06 92 GLN A C 1
ATOM 641 O O . GLN A 1 92 ? -10.395 8.061 0.311 1.00 94.06 92 GLN A O 1
ATOM 646 N N . VAL A 1 93 ? -11.649 7.226 1.977 1.00 91.94 93 VAL A N 1
ATOM 647 C CA . VAL A 1 93 ? -12.827 6.979 1.14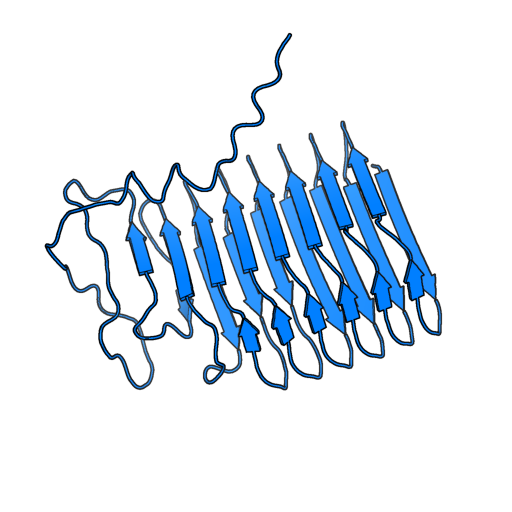4 1.00 91.94 93 VAL A CA 1
ATOM 648 C C . VAL A 1 93 ? -14.081 7.626 1.721 1.00 91.94 93 VAL A C 1
ATOM 650 O O . VAL A 1 93 ? -14.389 7.543 2.909 1.00 91.94 93 VAL A O 1
ATOM 653 N N . ASN A 1 94 ? -14.846 8.306 0.868 1.00 87.44 94 ASN A N 1
ATOM 654 C CA . ASN A 1 94 ? -16.152 8.833 1.264 1.00 87.44 94 ASN A CA 1
ATOM 655 C C . ASN A 1 94 ? -17.280 7.802 1.092 1.00 87.44 94 ASN A C 1
ATOM 657 O O . ASN A 1 94 ? -18.151 7.726 1.956 1.00 87.44 94 ASN A O 1
ATOM 661 N N . GLN A 1 95 ? -17.301 7.068 -0.023 1.00 90.44 95 GLN A N 1
ATOM 662 C CA . GLN A 1 95 ? -18.275 6.012 -0.328 1.00 90.44 95 GLN A CA 1
ATOM 663 C C . GLN A 1 95 ? -17.589 4.906 -1.139 1.00 90.44 95 GLN A C 1
ATOM 665 O O . GLN A 1 95 ? -17.266 5.156 -2.299 1.00 90.44 95 GLN A O 1
ATOM 670 N N . GLY A 1 96 ? -17.424 3.726 -0.548 1.00 93.62 96 GLY A N 1
ATOM 671 C CA . GLY A 1 96 ? -16.661 2.593 -1.080 1.00 93.62 96 GLY A CA 1
ATOM 672 C C . GLY A 1 96 ? -15.710 2.035 -0.022 1.00 93.62 96 GLY A C 1
ATOM 673 O O . GLY A 1 96 ? -15.613 2.593 1.072 1.00 93.62 96 GLY A O 1
ATOM 674 N N . ASP A 1 97 ? -14.996 0.972 -0.358 1.00 95.12 97 ASP A N 1
ATOM 675 C CA . ASP A 1 97 ? -14.112 0.274 0.572 1.00 95.12 97 ASP A CA 1
ATOM 676 C C . ASP A 1 97 ? -12.692 0.851 0.548 1.00 95.12 97 ASP A C 1
ATOM 678 O O . ASP A 1 97 ? -12.215 1.371 -0.466 1.00 95.12 97 ASP A O 1
ATOM 682 N N . ALA A 1 98 ? -12.002 0.762 1.683 1.00 95.25 98 ALA A N 1
ATOM 683 C CA . ALA A 1 98 ? -10.673 1.327 1.873 1.00 95.25 98 ALA A CA 1
ATOM 684 C C . ALA A 1 98 ? -9.708 0.266 2.419 1.00 95.25 98 ALA A C 1
ATOM 686 O O . ALA A 1 98 ? -9.925 -0.258 3.513 1.00 95.25 98 ALA A O 1
ATOM 687 N N . ASN A 1 99 ? -8.632 -0.044 1.685 1.00 96.25 99 ASN A N 1
ATOM 688 C CA . ASN A 1 99 ? -7.744 -1.152 2.050 1.00 96.25 99 ASN A CA 1
ATOM 689 C C . ASN A 1 99 ? -6.249 -0.814 1.947 1.00 96.25 99 ASN A C 1
ATOM 691 O O . ASN A 1 99 ? -5.785 -0.241 0.960 1.00 96.25 99 ASN A O 1
ATOM 695 N N . ILE A 1 100 ? -5.469 -1.264 2.930 1.00 97.19 100 ILE A N 1
ATOM 696 C CA . ILE A 1 100 ? -4.010 -1.400 2.833 1.00 97.19 100 ILE A CA 1
ATOM 697 C C . ILE A 1 100 ? -3.680 -2.890 2.916 1.00 97.19 100 ILE A C 1
ATOM 699 O O . ILE A 1 100 ? -3.923 -3.503 3.951 1.00 97.19 100 ILE A O 1
ATOM 703 N N . ASN A 1 101 ? -3.106 -3.459 1.853 1.00 96.44 101 ASN A N 1
ATOM 704 C CA . ASN A 1 101 ? -2.711 -4.868 1.801 1.00 96.44 101 ASN A CA 1
ATOM 705 C C . ASN A 1 101 ? -1.213 -5.003 1.501 1.00 96.44 101 ASN A C 1
ATOM 707 O O . ASN A 1 101 ? -0.727 -4.577 0.447 1.00 96.44 101 ASN A O 1
ATOM 711 N N . ILE A 1 102 ? -0.458 -5.619 2.409 1.00 93.94 102 ILE A N 1
ATOM 712 C CA . ILE A 1 102 ? 1.006 -5.658 2.328 1.00 93.94 102 ILE A CA 1
ATOM 713 C C . ILE A 1 102 ? 1.536 -7.067 2.574 1.00 93.94 102 ILE A C 1
ATOM 715 O O . ILE A 1 102 ? 1.371 -7.615 3.658 1.00 93.94 102 ILE A O 1
ATOM 719 N N . GLN A 1 103 ? 2.219 -7.654 1.587 1.00 94.19 103 GLN A N 1
ATOM 720 C CA . GLN A 1 103 ? 2.634 -9.066 1.635 1.00 94.19 103 GLN A CA 1
ATOM 721 C C . GLN A 1 103 ? 4.072 -9.278 1.125 1.00 94.19 103 GLN A C 1
ATOM 723 O O . GLN A 1 103 ? 4.274 -9.765 0.010 1.00 94.19 103 GLN A O 1
ATOM 728 N N . PRO A 1 104 ? 5.104 -8.905 1.902 1.00 92.69 104 PRO A N 1
ATOM 729 C CA . PRO A 1 104 ? 6.489 -9.086 1.495 1.00 92.69 104 PRO A CA 1
ATOM 730 C C . PRO A 1 104 ? 7.044 -10.473 1.835 1.00 92.69 104 PRO A C 1
ATOM 732 O O . PRO A 1 104 ? 6.717 -11.089 2.852 1.00 92.69 104 PRO A O 1
ATOM 735 N N . GLY A 1 105 ? 8.001 -10.929 1.027 1.00 92.25 105 GLY A N 1
ATOM 736 C CA . GLY A 1 105 ? 8.807 -12.115 1.336 1.00 92.25 105 GLY A CA 1
ATOM 737 C C . GLY A 1 105 ? 9.805 -11.921 2.492 1.00 92.25 105 GLY A C 1
ATOM 738 O O . GLY A 1 105 ? 10.385 -12.899 2.971 1.00 92.25 105 GLY A O 1
ATOM 739 N N . GLY A 1 106 ? 10.019 -10.678 2.931 1.00 91.00 106 GLY A N 1
ATOM 740 C CA . GLY A 1 106 ? 10.909 -10.272 4.019 1.00 91.00 106 GLY A CA 1
ATOM 741 C C . GLY A 1 106 ? 10.184 -9.555 5.163 1.00 91.00 106 GLY A C 1
ATOM 742 O O . GLY A 1 106 ? 9.095 -9.952 5.564 1.00 91.00 106 GLY A O 1
ATOM 743 N N . ASN A 1 107 ? 10.830 -8.532 5.728 1.00 90.00 107 ASN A N 1
ATOM 744 C CA . ASN A 1 107 ? 10.275 -7.685 6.788 1.00 90.00 107 ASN A CA 1
ATOM 745 C C . ASN A 1 107 ? 9.518 -6.483 6.209 1.00 90.00 107 ASN A C 1
ATOM 747 O O . ASN A 1 107 ? 9.722 -6.104 5.055 1.00 90.00 107 ASN A O 1
ATOM 751 N N . ILE A 1 108 ? 8.741 -5.827 7.061 1.00 87.94 108 ILE A N 1
ATOM 752 C CA . ILE A 1 108 ? 8.160 -4.505 6.807 1.00 87.94 108 ILE A CA 1
ATOM 753 C C . ILE A 1 108 ? 8.836 -3.511 7.728 1.00 87.94 108 ILE A C 1
ATOM 755 O O . ILE A 1 108 ? 9.182 -3.864 8.842 1.00 87.94 108 ILE A O 1
ATOM 759 N N . ASN A 1 109 ? 9.031 -2.287 7.272 1.00 89.12 109 ASN A N 1
ATOM 760 C CA . ASN A 1 109 ? 9.267 -1.138 8.122 1.00 89.12 109 ASN A CA 1
ATOM 761 C C . ASN A 1 109 ? 8.340 -0.036 7.623 1.00 89.12 109 ASN A C 1
ATOM 763 O O . ASN A 1 109 ? 8.529 0.436 6.502 1.00 89.12 109 ASN A O 1
ATOM 767 N N . ALA A 1 110 ? 7.323 0.298 8.412 1.00 85.88 110 ALA A N 1
ATOM 768 C CA . ALA A 1 110 ? 6.422 1.407 8.127 1.00 85.88 110 ALA A CA 1
ATOM 769 C C . ALA A 1 110 ? 6.296 2.291 9.366 1.00 85.88 110 ALA A C 1
ATOM 771 O O . ALA A 1 110 ? 6.277 1.781 10.483 1.00 85.88 110 ALA A O 1
ATOM 772 N N . GLU A 1 111 ? 6.219 3.606 9.192 1.00 87.31 111 GLU A N 1
ATOM 773 C CA . GLU A 1 111 ? 5.962 4.490 10.329 1.00 87.31 111 GLU A CA 1
ATOM 774 C C . GLU A 1 111 ? 4.467 4.450 10.643 1.00 87.31 111 GLU A C 1
ATOM 776 O O . GLU A 1 111 ? 4.060 3.895 11.662 1.00 87.31 111 GLU A O 1
ATOM 781 N N . THR A 1 112 ? 3.640 4.921 9.709 1.00 88.00 112 THR A N 1
ATOM 782 C CA . THR A 1 112 ? 2.209 5.112 9.960 1.00 88.00 112 THR A CA 1
ATOM 783 C C . THR A 1 112 ? 1.354 4.526 8.854 1.00 88.00 112 THR A C 1
ATOM 785 O O . THR A 1 112 ? 1.593 4.752 7.666 1.00 88.00 112 THR A O 1
ATOM 788 N N . GLN A 1 113 ? 0.286 3.840 9.243 1.00 91.31 113 GLN A N 1
ATOM 789 C CA . GLN A 1 113 ? -0.742 3.366 8.326 1.00 91.31 113 GLN A CA 1
ATOM 790 C C . GLN A 1 113 ? -2.101 3.877 8.768 1.00 91.31 113 GLN A C 1
ATOM 792 O O . GLN A 1 113 ? -2.466 3.787 9.937 1.00 91.31 113 GLN A O 1
ATOM 797 N N . THR A 1 114 ? -2.852 4.459 7.842 1.00 89.88 114 THR A N 1
ATOM 798 C CA . THR A 1 114 ? -4.158 5.039 8.142 1.00 89.88 114 THR A CA 1
ATOM 799 C C . THR A 1 114 ? -5.171 4.670 7.078 1.00 89.88 114 THR A C 1
ATOM 801 O O . THR A 1 114 ? -4.975 4.963 5.901 1.00 89.88 114 THR A O 1
ATOM 804 N N . VAL A 1 115 ? -6.288 4.092 7.506 1.00 89.81 115 VAL A N 1
ATOM 805 C CA . VAL A 1 115 ? -7.442 3.823 6.649 1.00 89.81 115 VAL A CA 1
ATOM 806 C C . VAL A 1 115 ? -8.662 4.503 7.244 1.00 89.81 115 VAL A C 1
ATOM 808 O O . VAL A 1 115 ? -9.015 4.272 8.399 1.00 89.81 115 VAL A O 1
ATOM 811 N N . GLN A 1 116 ? -9.305 5.362 6.461 1.00 89.25 116 GLN A N 1
ATOM 812 C CA . GLN A 1 116 ? -10.489 6.091 6.892 1.00 89.25 116 GLN A CA 1
ATOM 813 C C . GLN A 1 116 ? -11.599 5.986 5.854 1.00 89.25 116 GLN A C 1
ATOM 815 O O . GLN A 1 116 ? -11.407 6.352 4.694 1.00 89.25 116 GLN A O 1
ATOM 820 N N . VAL A 1 117 ? -12.791 5.599 6.305 1.00 85.44 117 VAL A N 1
ATOM 821 C CA . VAL A 1 117 ? -13.991 5.554 5.473 1.00 85.44 117 VAL A CA 1
ATOM 822 C C . VAL A 1 117 ? -15.185 6.219 6.153 1.00 85.44 117 VAL A C 1
ATOM 824 O O . VAL A 1 117 ? -15.402 6.097 7.360 1.00 85.44 117 VAL A O 1
ATOM 827 N N . ASN A 1 118 ? -15.989 6.933 5.365 1.00 82.19 118 ASN A N 1
ATOM 828 C CA . ASN A 1 118 ? -17.290 7.425 5.823 1.00 82.19 118 ASN A CA 1
ATOM 829 C C . ASN A 1 118 ? -18.401 6.378 5.613 1.00 82.19 118 ASN A C 1
ATOM 831 O O . ASN A 1 118 ? -19.225 6.176 6.505 1.00 82.19 118 ASN A O 1
ATOM 835 N N . GLN A 1 119 ? -18.447 5.743 4.437 1.00 84.31 119 GLN A N 1
ATOM 836 C CA . GLN A 1 119 ? -19.370 4.656 4.079 1.00 84.31 119 GLN A CA 1
ATOM 837 C C . GLN A 1 119 ? -18.648 3.569 3.290 1.00 84.31 119 GLN A C 1
ATOM 839 O O . GLN A 1 119 ? -18.191 3.866 2.189 1.00 84.31 119 GLN A O 1
ATOM 844 N N . GLY A 1 120 ? -18.577 2.365 3.850 1.00 87.44 120 GLY A N 1
ATOM 845 C CA . GLY A 1 120 ? -17.805 1.232 3.338 1.00 87.44 120 GLY A CA 1
ATOM 846 C C . GLY A 1 120 ? -16.990 0.563 4.441 1.00 87.44 120 GLY A C 1
ATOM 847 O O . GLY A 1 120 ? -16.943 1.062 5.575 1.00 87.44 120 GLY A O 1
ATOM 848 N N . ASP A 1 121 ? -16.327 -0.531 4.091 1.00 87.56 121 ASP A N 1
ATOM 849 C CA . ASP A 1 121 ? -15.471 -1.283 5.000 1.00 87.56 121 ASP A CA 1
ATOM 850 C C . ASP A 1 121 ? -14.036 -0.720 5.021 1.00 87.56 121 ASP A C 1
ATOM 852 O O . ASP A 1 121 ? -13.543 -0.138 4.048 1.00 87.56 121 ASP A O 1
ATOM 856 N N . THR A 1 122 ? -13.342 -0.901 6.150 1.00 85.69 122 THR A N 1
ATOM 857 C CA . THR A 1 122 ? -11.895 -0.634 6.260 1.00 85.69 122 THR A CA 1
ATOM 858 C C . THR A 1 122 ? -11.109 -1.900 6.545 1.00 85.69 122 THR A C 1
ATOM 860 O O . THR A 1 122 ? -11.502 -2.700 7.397 1.00 85.69 122 THR A O 1
ATOM 863 N N . ASN A 1 123 ? -9.963 -2.045 5.882 1.00 88.56 123 ASN A N 1
ATOM 864 C CA . ASN A 1 123 ? -9.040 -3.145 6.124 1.00 88.56 123 ASN A CA 1
ATOM 865 C C . ASN A 1 123 ? -7.580 -2.682 6.142 1.00 88.56 123 ASN A C 1
ATOM 867 O O . ASN A 1 123 ? -7.124 -1.970 5.244 1.00 88.56 123 ASN A O 1
ATOM 871 N N . ILE A 1 124 ? -6.826 -3.161 7.123 1.00 90.19 124 ILE A N 1
ATOM 872 C CA . ILE A 1 124 ? -5.366 -3.222 7.074 1.00 90.19 124 ILE A CA 1
ATOM 873 C C . ILE A 1 124 ? -4.988 -4.697 7.192 1.00 90.19 124 ILE A C 1
ATOM 875 O O . ILE A 1 124 ? -5.187 -5.276 8.252 1.00 90.19 124 ILE A O 1
ATOM 879 N N . ASP A 1 125 ? -4.457 -5.293 6.123 1.00 90.00 125 ASP A N 1
ATOM 880 C CA . ASP A 1 125 ? -3.980 -6.683 6.098 1.00 90.00 125 ASP A CA 1
ATOM 881 C C . ASP A 1 125 ? -2.484 -6.735 5.776 1.00 90.00 125 ASP A C 1
ATOM 883 O O . ASP A 1 125 ? -2.030 -6.321 4.703 1.00 90.00 125 ASP A O 1
ATOM 887 N N . ILE A 1 126 ? -1.692 -7.241 6.716 1.00 87.94 126 ILE A N 1
ATOM 888 C CA . ILE A 1 126 ? -0.236 -7.233 6.636 1.00 87.94 126 ILE A CA 1
ATOM 889 C C . ILE A 1 126 ? 0.318 -8.619 6.910 1.00 87.94 126 ILE A C 1
ATOM 891 O O . ILE A 1 126 ? 0.271 -9.103 8.035 1.00 87.94 126 ILE A O 1
ATOM 895 N N . GLN A 1 127 ? 0.914 -9.234 5.887 1.00 88.81 127 GLN A N 1
ATOM 896 C CA . GLN A 1 127 ? 1.334 -10.635 5.913 1.00 88.81 127 GLN A CA 1
ATOM 897 C C . GLN A 1 127 ? 2.798 -10.869 5.497 1.00 88.81 127 GLN A C 1
ATOM 899 O O . GLN A 1 127 ? 3.050 -11.544 4.492 1.00 88.81 127 GLN A O 1
ATOM 904 N N . PRO A 1 128 ? 3.808 -10.321 6.199 1.00 84.69 128 PRO A N 1
ATOM 905 C CA . PRO A 1 128 ? 5.196 -10.637 5.906 1.00 84.69 128 PRO A CA 1
ATOM 906 C C . PRO A 1 128 ? 5.583 -12.045 6.346 1.00 84.69 128 PRO A C 1
ATOM 908 O O . PRO A 1 128 ? 5.067 -12.616 7.304 1.00 84.69 128 PRO A O 1
ATOM 911 N N . VAL A 1 129 ? 6.620 -12.575 5.704 1.00 84.69 129 VAL A N 1
ATOM 912 C CA . VAL A 1 129 ? 7.332 -13.758 6.218 1.00 84.69 129 VAL A CA 1
ATOM 913 C C . VAL A 1 129 ? 8.241 -13.394 7.406 1.00 84.69 129 VAL A C 1
ATOM 915 O O . VAL A 1 129 ? 8.548 -14.250 8.239 1.00 84.69 129 VAL A O 1
ATOM 918 N N . GLY A 1 130 ? 8.721 -12.148 7.451 1.00 80.75 130 GLY A N 1
ATOM 919 C CA . GLY A 1 130 ? 9.592 -11.601 8.491 1.00 80.75 130 GLY A CA 1
ATOM 920 C C . GLY A 1 130 ? 8.851 -10.830 9.589 1.00 80.75 130 GLY A C 1
ATOM 921 O O . GLY A 1 130 ? 7.712 -11.121 9.927 1.00 80.75 130 GLY A O 1
ATOM 922 N N . ASN A 1 131 ? 9.532 -9.844 10.174 1.00 79.19 131 ASN A N 1
ATOM 923 C CA . ASN A 1 131 ? 8.998 -8.990 11.236 1.00 79.19 131 ASN A CA 1
ATOM 924 C C . ASN A 1 131 ? 8.149 -7.832 10.673 1.00 79.19 131 ASN A C 1
ATOM 926 O O . ASN A 1 131 ? 8.440 -7.333 9.584 1.00 79.19 131 ASN A O 1
ATOM 930 N N . ILE A 1 132 ? 7.203 -7.338 11.483 1.00 73.75 132 ILE A N 1
ATOM 931 C CA . ILE A 1 132 ? 6.409 -6.116 11.251 1.00 73.75 132 ILE A CA 1
ATOM 932 C C . ILE A 1 132 ? 6.742 -5.069 12.329 1.00 73.75 132 ILE A C 1
ATOM 934 O O . ILE A 1 132 ? 6.079 -5.041 13.359 1.00 73.75 132 ILE A O 1
ATOM 938 N N . PRO A 1 133 ? 7.796 -4.252 12.191 1.00 73.19 133 PRO A N 1
ATOM 939 C CA . PRO A 1 133 ? 7.847 -2.949 12.841 1.00 73.19 133 PRO A CA 1
ATOM 940 C C . PRO A 1 133 ? 6.971 -1.963 12.060 1.00 73.19 133 PRO A C 1
ATOM 942 O O . PRO A 1 133 ? 7.374 -1.449 11.017 1.00 73.19 133 PRO A O 1
ATOM 945 N N . VAL A 1 134 ? 5.766 -1.735 12.574 1.00 74.88 134 VAL A N 1
ATOM 946 C CA . VAL A 1 134 ? 4.909 -0.600 12.199 1.00 74.88 134 VAL A CA 1
ATOM 947 C C . VAL A 1 134 ? 4.794 0.283 13.436 1.00 74.88 134 VAL A C 1
ATOM 949 O O . VAL A 1 134 ? 4.582 -0.279 14.502 1.00 74.88 134 VAL A O 1
ATOM 952 N N . GLU A 1 135 ? 4.980 1.602 13.368 1.00 79.88 135 GLU A N 1
ATOM 953 C CA . GLU A 1 135 ? 4.902 2.437 14.584 1.00 79.88 135 GLU A CA 1
ATOM 954 C C . GLU A 1 135 ? 3.457 2.721 15.012 1.00 79.88 135 GLU A C 1
ATOM 956 O O . GLU A 1 135 ? 3.152 2.635 16.203 1.00 79.88 135 GLU A O 1
ATOM 961 N N . GLU A 1 136 ? 2.572 3.020 14.060 1.00 81.88 136 GLU A N 1
ATOM 962 C CA . GLU A 1 136 ? 1.157 3.303 14.317 1.00 81.88 136 GLU A CA 1
ATOM 963 C C . GLU A 1 136 ? 0.258 2.765 13.193 1.00 81.88 136 GLU A C 1
ATOM 965 O O . GLU A 1 136 ? 0.529 2.957 12.004 1.00 81.88 136 GLU A O 1
ATOM 970 N N . GLN A 1 137 ? -0.855 2.135 13.568 1.00 83.81 137 GLN A N 1
ATOM 971 C CA . GLN A 1 137 ? -1.925 1.741 12.654 1.00 83.81 137 GLN A CA 1
ATOM 972 C C . GLN A 1 137 ? -3.246 2.329 13.128 1.00 83.81 137 GLN A C 1
ATOM 974 O O . GLN A 1 137 ? -3.729 1.999 14.204 1.00 83.81 137 GLN A O 1
ATOM 979 N N . THR A 1 138 ? -3.868 3.158 12.299 1.00 82.75 138 THR A N 1
ATOM 980 C CA . THR A 1 138 ? -5.155 3.779 12.603 1.00 82.75 138 THR A CA 1
ATOM 981 C C . THR A 1 138 ? -6.195 3.370 11.566 1.00 82.75 138 THR A C 1
ATOM 983 O O . THR A 1 138 ? -6.025 3.585 10.368 1.00 82.75 138 THR A O 1
ATOM 986 N N . THR A 1 139 ? -7.316 2.829 12.024 1.00 77.94 139 THR A N 1
ATOM 987 C CA . THR A 1 139 ? -8.484 2.535 11.190 1.00 77.94 139 THR A CA 1
ATOM 988 C C . THR A 1 139 ? -9.715 3.241 11.742 1.00 77.94 139 THR A C 1
ATOM 990 O O . THR A 1 139 ? -9.975 3.253 12.947 1.00 77.94 139 THR A O 1
ATOM 993 N N . VAL A 1 140 ? -10.466 3.888 10.854 1.00 80.19 140 VAL A N 1
ATOM 994 C CA . VAL A 1 140 ? -11.666 4.648 11.205 1.00 80.19 140 VAL A CA 1
ATOM 995 C C . VAL A 1 140 ? -12.766 4.327 10.206 1.00 80.19 140 VAL A C 1
ATOM 997 O O . VAL A 1 140 ? -12.673 4.712 9.041 1.00 80.19 140 VAL A O 1
ATOM 1000 N N . SER A 1 141 ? -13.832 3.686 10.677 1.00 78.31 141 SER A N 1
ATOM 1001 C CA . SER A 1 141 ? -15.085 3.547 9.936 1.00 78.31 141 SER A CA 1
ATOM 1002 C C . SER A 1 141 ? -16.206 4.262 10.672 1.00 78.31 141 SER A C 1
ATOM 1004 O O . SER A 1 141 ? -16.273 4.239 11.899 1.00 78.31 141 SER A O 1
ATOM 1006 N N . VAL A 1 142 ? -17.081 4.929 9.918 1.00 72.06 142 VAL A N 1
ATOM 1007 C CA . VAL A 1 142 ? -18.248 5.650 10.460 1.00 72.06 142 VAL A CA 1
ATOM 1008 C C . VAL A 1 142 ? -19.546 4.861 10.272 1.00 72.06 142 VAL A C 1
ATOM 1010 O O . VAL A 1 142 ? -20.550 5.176 10.907 1.00 72.06 142 VAL A O 1
ATOM 1013 N N . SER A 1 143 ? -19.589 3.847 9.402 1.00 68.00 143 SER A N 1
ATOM 1014 C CA . SER A 1 143 ? -20.862 3.147 9.147 1.00 68.00 143 SER A CA 1
ATOM 1015 C C . SER A 1 143 ? -20.800 1.648 8.887 1.00 68.00 143 SER A C 1
ATOM 1017 O O . SER A 1 143 ? -21.859 1.026 8.970 1.00 68.00 143 SER A O 1
ATOM 1019 N N . GLU A 1 144 ? -19.630 1.058 8.639 1.00 76.62 144 GLU A N 1
ATOM 1020 C CA . GLU A 1 144 ? -19.516 -0.384 8.361 1.00 76.62 144 GLU A CA 1
ATOM 1021 C C . GLU A 1 144 ? -18.328 -1.011 9.111 1.00 76.62 144 GLU A C 1
ATOM 1023 O O . GLU A 1 144 ? -17.926 -0.502 10.165 1.00 76.62 144 GLU A O 1
ATOM 1028 N N . ASN A 1 145 ? -17.815 -2.143 8.627 1.00 78.81 145 ASN A N 1
ATOM 1029 C CA . ASN A 1 145 ? -16.851 -2.953 9.350 1.00 78.81 145 ASN A CA 1
ATOM 1030 C C . ASN A 1 145 ? -15.441 -2.353 9.320 1.00 78.81 145 ASN A C 1
ATOM 1032 O O . ASN A 1 145 ? -15.065 -1.510 8.497 1.00 78.81 145 ASN A O 1
ATOM 1036 N N . LEU A 1 146 ? -14.635 -2.838 10.256 1.00 82.31 146 LEU A N 1
ATOM 1037 C CA . LEU A 1 146 ? -13.232 -2.501 10.388 1.00 82.31 146 LEU A CA 1
ATOM 1038 C C . LEU A 1 146 ? -12.458 -3.765 10.720 1.00 82.31 146 LEU A C 1
ATOM 1040 O O . LEU A 1 146 ? -12.829 -4.496 11.645 1.00 82.31 146 LEU A O 1
ATOM 1044 N N . THR A 1 147 ? -11.380 -3.977 9.969 1.00 81.44 147 THR A N 1
ATOM 1045 C CA . THR A 1 147 ? -10.423 -5.052 10.196 1.00 81.44 147 THR A CA 1
ATOM 1046 C C . THR A 1 147 ? -8.998 -4.515 10.246 1.00 81.44 147 THR A C 1
ATOM 1048 O O . THR A 1 147 ? -8.575 -3.754 9.377 1.00 81.44 147 THR A O 1
ATOM 1051 N N . ILE A 1 148 ? -8.252 -4.933 11.266 1.00 83.00 148 ILE A N 1
ATOM 1052 C CA . ILE A 1 148 ? -6.788 -4.911 11.249 1.00 83.00 148 ILE A CA 1
ATOM 1053 C C . ILE A 1 148 ? -6.353 -6.358 11.451 1.00 83.00 148 ILE A C 1
ATOM 1055 O O . ILE A 1 148 ? -6.641 -6.951 12.496 1.00 83.00 148 ILE A O 1
ATOM 1059 N N . ASP A 1 149 ? -5.699 -6.915 10.439 1.00 82.56 149 ASP A N 1
ATOM 1060 C CA . ASP A 1 149 ? -5.088 -8.231 10.482 1.00 82.56 149 ASP A CA 1
ATOM 1061 C C . ASP A 1 149 ? -3.595 -8.130 10.183 1.00 82.56 149 ASP A C 1
ATOM 1063 O O . ASP A 1 149 ? -3.163 -7.815 9.078 1.00 82.56 149 ASP A O 1
ATOM 1067 N N . ASN A 1 150 ? -2.785 -8.401 11.194 1.00 81.38 150 ASN A N 1
ATOM 1068 C CA . ASN A 1 150 ? -1.351 -8.536 11.027 1.00 81.38 150 ASN A CA 1
ATOM 1069 C C . ASN A 1 150 ? -1.039 -10.036 11.162 1.00 81.38 150 ASN A C 1
ATOM 1071 O O . ASN A 1 150 ? -1.467 -10.684 12.104 1.00 81.38 150 ASN A O 1
ATOM 1075 N N . THR A 1 151 ? -0.299 -10.646 10.249 1.00 79.38 151 THR A N 1
ATOM 1076 C CA . THR A 1 151 ? 0.101 -12.056 10.347 1.00 79.38 151 THR A CA 1
ATOM 1077 C C . 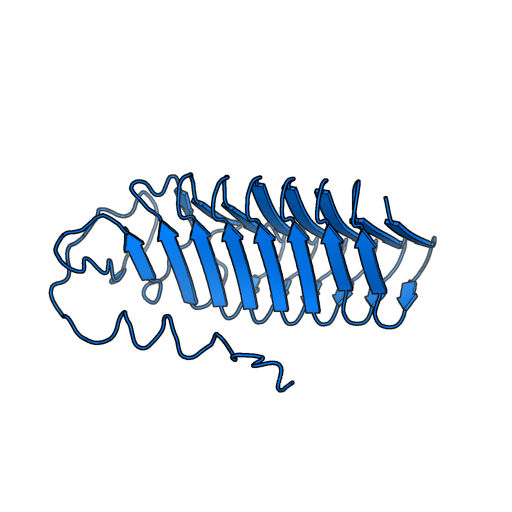THR A 1 151 ? 1.571 -12.168 9.945 1.00 79.38 151 THR A C 1
ATOM 1079 O O . THR A 1 151 ? 1.943 -11.717 8.871 1.00 79.38 151 THR A O 1
ATOM 1082 N N . PRO A 1 152 ? 2.449 -12.804 10.736 1.00 68.06 152 PRO A N 1
ATOM 1083 C CA . PRO A 1 152 ? 2.165 -13.614 11.921 1.00 68.06 152 PRO A CA 1
ATOM 1084 C C . PRO A 1 152 ? 1.907 -12.814 13.209 1.00 68.06 152 PRO A C 1
ATOM 1086 O O . PRO A 1 152 ? 2.474 -11.746 13.406 1.00 68.06 152 PRO A O 1
ATOM 1089 N N . ASP A 1 153 ? 1.159 -13.425 14.135 1.00 59.31 153 ASP A N 1
ATOM 1090 C CA . ASP A 1 153 ? 0.677 -12.866 15.415 1.00 59.31 153 ASP A CA 1
ATOM 1091 C C . ASP A 1 153 ? 1.739 -12.447 16.459 1.00 59.31 153 ASP A C 1
ATOM 1093 O O . ASP A 1 153 ? 1.439 -12.262 17.637 1.00 59.31 153 ASP A O 1
ATOM 1097 N N . ASN A 1 154 ? 3.018 -12.366 16.082 1.00 50.50 154 ASN A N 1
ATOM 1098 C CA . ASN A 1 154 ? 4.144 -12.174 17.005 1.00 50.50 154 ASN A CA 1
ATOM 1099 C C . ASN A 1 154 ? 5.045 -10.983 16.659 1.00 50.50 154 ASN A C 1
ATOM 1101 O O . ASN A 1 154 ? 6.224 -10.958 17.035 1.00 50.50 154 ASN A O 1
ATOM 1105 N N . THR A 1 155 ? 4.512 -10.027 15.913 1.00 55.16 155 THR A N 1
ATOM 1106 C CA . THR A 1 155 ? 5.279 -8.921 15.361 1.00 55.16 155 THR A CA 1
ATOM 1107 C C . THR A 1 155 ? 5.023 -7.624 16.109 1.00 55.16 155 THR A C 1
ATOM 1109 O O . THR A 1 155 ? 3.922 -7.371 16.569 1.00 55.16 155 THR A O 1
ATOM 1112 N N . ASN A 1 156 ? 6.071 -6.813 16.227 1.00 55.50 156 ASN A N 1
ATOM 1113 C CA . ASN A 1 156 ? 6.109 -5.560 16.974 1.00 55.50 156 ASN A CA 1
ATOM 1114 C C . ASN A 1 156 ? 5.379 -4.434 16.222 1.00 55.50 156 ASN A C 1
ATOM 1116 O O . ASN A 1 156 ? 6.010 -3.455 15.817 1.00 55.50 156 ASN A O 1
ATOM 1120 N N . THR A 1 157 ? 4.079 -4.607 16.002 1.00 62.19 157 THR A N 1
ATOM 1121 C CA . THR A 1 157 ? 3.184 -3.513 15.634 1.00 62.19 157 THR A CA 1
ATOM 1122 C C . THR A 1 157 ? 3.110 -2.594 16.843 1.00 62.19 157 THR A C 1
ATOM 1124 O O . THR A 1 157 ? 2.946 -3.065 17.965 1.00 62.19 157 THR A O 1
ATOM 1127 N N . GLY A 1 158 ? 3.352 -1.309 16.636 1.00 66.94 158 GLY A N 1
ATOM 1128 C CA . GLY A 1 158 ? 3.231 -0.280 17.650 1.00 66.94 158 GLY A CA 1
ATOM 1129 C C . GLY A 1 158 ? 1.763 -0.026 17.966 1.00 66.94 158 GLY A C 1
ATOM 1130 O O . GLY A 1 158 ? 0.986 -0.964 18.086 1.00 66.94 158 GLY A O 1
ATOM 1131 N N . GLU A 1 159 ? 1.378 1.231 18.136 1.00 75.38 159 GLU A N 1
ATOM 1132 C CA . GLU A 1 159 ? 0.028 1.561 18.594 1.00 75.38 159 GLU A CA 1
ATOM 1133 C C . GLU A 1 159 ? -1.014 1.273 17.504 1.00 75.38 159 GLU A C 1
ATOM 1135 O O . GLU A 1 159 ? -0.960 1.850 16.417 1.00 75.38 159 GLU A O 1
ATOM 1140 N N . GLN A 1 160 ? -1.977 0.397 17.794 1.00 77.12 160 GLN A N 1
ATOM 1141 C CA . GLN A 1 160 ? -3.143 0.175 16.942 1.00 77.12 160 GLN A CA 1
ATOM 1142 C C . GLN A 1 160 ? -4.365 0.916 17.496 1.00 77.12 160 GLN A C 1
ATOM 1144 O O . GLN A 1 160 ? -4.727 0.794 18.671 1.00 77.12 160 GLN A O 1
ATOM 1149 N N . ILE A 1 161 ? -5.031 1.675 16.629 1.00 76.44 161 ILE A N 1
ATOM 1150 C CA . ILE A 1 161 ? -6.205 2.483 16.948 1.00 76.44 161 ILE A CA 1
ATOM 1151 C C . ILE A 1 161 ? -7.337 2.106 15.997 1.00 76.44 161 ILE A C 1
ATOM 1153 O O . ILE A 1 161 ? -7.221 2.260 14.783 1.00 76.44 161 ILE A O 1
ATOM 1157 N N . ALA A 1 162 ? -8.463 1.664 16.554 1.00 75.69 162 ALA A N 1
ATOM 1158 C CA . ALA A 1 162 ? -9.667 1.344 15.793 1.00 75.69 162 ALA A CA 1
ATOM 1159 C C . ALA A 1 162 ? -10.872 2.143 16.298 1.00 75.69 162 ALA A C 1
ATOM 1161 O O . ALA A 1 162 ? -11.210 2.105 17.487 1.00 75.69 162 ALA A O 1
ATOM 1162 N N . ILE A 1 163 ? -11.540 2.850 15.386 1.00 76.69 163 ILE A N 1
ATOM 1163 C CA . ILE A 1 163 ? -12.733 3.654 15.670 1.00 76.69 163 ILE A CA 1
ATOM 1164 C C . ILE A 1 163 ? -13.878 3.161 14.782 1.00 76.69 163 ILE A C 1
ATOM 1166 O O . ILE A 1 163 ? -13.769 3.219 13.559 1.00 76.69 163 ILE A O 1
ATOM 1170 N N . ALA A 1 164 ? -14.963 2.681 15.394 1.00 69.56 164 ALA A N 1
ATOM 1171 C CA . ALA A 1 164 ? -16.087 2.057 14.690 1.00 69.56 164 ALA A CA 1
ATOM 1172 C C . ALA A 1 164 ? -17.447 2.491 15.270 1.00 69.56 164 ALA A C 1
ATOM 1174 O O . ALA A 1 164 ? -17.531 2.792 16.466 1.00 69.56 164 ALA A O 1
ATOM 1175 N N . PRO A 1 165 ? -18.533 2.492 14.475 1.00 61.03 165 PRO A N 1
ATOM 1176 C CA . PRO A 1 165 ? -19.823 3.029 14.898 1.00 61.03 165 PRO A CA 1
ATOM 1177 C C . PRO A 1 165 ? -20.565 2.132 15.897 1.00 61.03 165 PRO A C 1
ATOM 1179 O O . PRO A 1 165 ? -21.108 2.642 16.879 1.00 61.03 165 PRO A O 1
ATOM 1182 N N . GLU A 1 166 ? -20.588 0.809 15.687 1.00 54.84 166 GLU A N 1
ATOM 1183 C CA . GLU A 1 166 ? -21.393 -0.124 16.501 1.00 54.84 166 GLU A CA 1
ATOM 1184 C C . GLU A 1 166 ? -20.753 -1.507 16.710 1.00 54.84 166 GLU A C 1
ATOM 1186 O O . GLU A 1 166 ? -20.841 -2.039 17.818 1.00 54.84 166 GLU A O 1
ATOM 1191 N N . GLU A 1 167 ? -20.088 -2.077 15.700 1.00 54.06 167 GLU A N 1
ATOM 1192 C CA . GLU A 1 167 ? -19.442 -3.393 15.774 1.00 54.06 167 GLU A CA 1
ATOM 1193 C C . GLU A 1 167 ? -18.040 -3.330 15.160 1.00 54.06 167 GLU A C 1
ATOM 1195 O O . GLU A 1 167 ? -17.819 -2.702 14.129 1.00 54.06 167 GLU A O 1
ATOM 1200 N N . ILE A 1 168 ? -17.085 -3.968 15.830 1.00 57.34 168 ILE A N 1
ATOM 1201 C CA . ILE A 1 168 ? -15.761 -4.260 15.284 1.00 57.34 168 ILE A CA 1
ATOM 1202 C C . ILE A 1 168 ? -15.774 -5.749 14.998 1.00 57.34 168 ILE A C 1
ATOM 1204 O O . ILE A 1 168 ? -16.003 -6.536 15.920 1.00 57.34 168 ILE A O 1
ATOM 1208 N N . GLU A 1 169 ? -15.576 -6.122 13.737 1.00 57.84 169 GLU A N 1
ATOM 1209 C CA . GLU A 1 169 ? -15.673 -7.522 13.329 1.00 57.84 169 GLU A CA 1
ATOM 1210 C C . GLU A 1 169 ? -14.437 -8.294 13.800 1.00 57.84 169 GL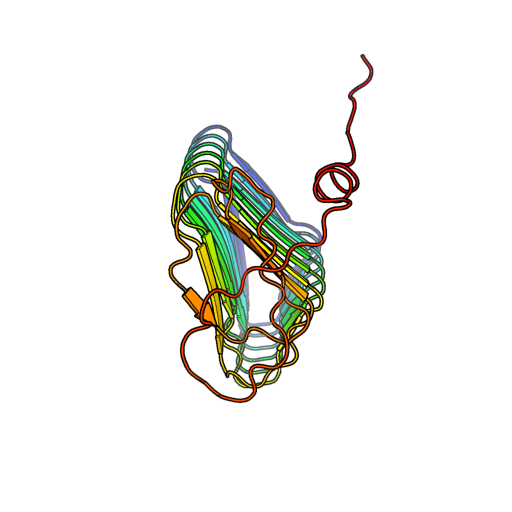U A C 1
ATOM 1212 O O . GLU A 1 169 ? -14.567 -9.304 14.496 1.00 57.84 169 GLU A O 1
ATOM 1217 N N . THR A 1 170 ? -13.239 -7.777 13.515 1.00 61.50 170 THR A N 1
ATOM 1218 C CA . THR A 1 170 ? -11.979 -8.420 13.899 1.00 61.50 170 THR A CA 1
ATOM 1219 C C . THR A 1 170 ? -10.838 -7.419 14.019 1.00 61.50 170 THR A C 1
ATOM 1221 O O . THR A 1 170 ? -10.557 -6.675 13.091 1.00 61.50 170 THR A O 1
ATOM 1224 N N . ILE A 1 171 ? -10.119 -7.453 15.138 1.00 64.31 171 ILE A N 1
ATOM 1225 C CA . ILE A 1 171 ? -8.773 -6.882 15.241 1.00 64.31 171 ILE A CA 1
ATOM 1226 C C . ILE A 1 171 ? -7.898 -7.988 15.825 1.00 64.31 171 ILE A C 1
ATOM 1228 O O . ILE A 1 171 ? -8.208 -8.522 16.897 1.00 64.31 171 ILE A O 1
ATOM 1232 N N . THR A 1 172 ? -6.855 -8.379 15.102 1.00 62.69 172 THR A N 1
ATOM 1233 C CA . THR A 1 172 ? -5.885 -9.384 15.549 1.00 62.69 172 THR A CA 1
ATOM 1234 C C . THR A 1 172 ? -4.600 -8.692 16.004 1.00 62.69 172 THR A C 1
ATOM 1236 O O . THR A 1 172 ? -4.298 -7.574 15.603 1.00 62.69 172 THR A O 1
ATOM 1239 N N . ASN A 1 173 ? -3.850 -9.348 16.893 1.00 60.28 173 ASN A N 1
ATOM 1240 C CA . ASN A 1 173 ? -2.565 -8.862 17.427 1.00 60.28 173 ASN A CA 1
ATOM 1241 C C . ASN A 1 173 ? -2.628 -7.548 18.188 1.00 60.28 173 ASN A C 1
ATOM 1243 O O . ASN A 1 173 ? -1.774 -6.683 18.025 1.00 60.28 173 ASN A O 1
ATOM 1247 N N . ILE A 1 174 ? -3.638 -7.433 19.036 1.00 57.62 174 ILE A N 1
ATOM 1248 C CA . ILE A 1 174 ? -3.778 -6.280 19.901 1.00 57.62 174 ILE A CA 1
ATOM 1249 C C . ILE A 1 174 ? -2.817 -6.408 21.085 1.00 57.62 174 ILE A C 1
ATOM 1251 O O . ILE A 1 174 ? -2.947 -7.325 21.905 1.00 57.62 174 ILE A O 1
ATOM 1255 N N . ASP A 1 175 ? -1.896 -5.460 21.199 1.00 57.69 175 ASP A N 1
ATOM 1256 C CA . ASP A 1 175 ? -0.972 -5.324 22.314 1.00 57.69 175 ASP A CA 1
ATOM 1257 C C . ASP A 1 175 ? -1.535 -4.413 23.409 1.00 57.69 175 ASP A C 1
ATOM 1259 O O . ASP A 1 175 ? -2.513 -3.684 23.250 1.00 57.69 175 ASP A O 1
ATOM 1263 N N . SER A 1 176 ? -0.897 -4.434 24.585 1.00 44.88 176 SER A N 1
ATOM 1264 C CA . SER A 1 176 ? -1.435 -3.738 25.762 1.00 44.88 176 SER A CA 1
ATOM 1265 C C . SER A 1 176 ? -1.469 -2.197 25.698 1.00 44.88 176 SER A C 1
ATOM 1267 O O . SER A 1 176 ? -1.850 -1.546 26.673 1.00 44.88 176 SER A O 1
ATOM 1269 N N . GLY A 1 177 ? -1.014 -1.621 24.581 1.00 55.50 177 GLY A N 1
ATOM 1270 C CA . GLY A 1 177 ? -1.048 -0.188 24.280 1.00 55.50 177 GLY A CA 1
ATOM 1271 C C . GLY A 1 177 ? -2.159 0.223 23.313 1.00 55.50 177 GLY A C 1
ATOM 1272 O O . GLY A 1 177 ? -2.367 1.417 23.130 1.00 55.50 177 GLY A O 1
ATOM 1273 N N . ASP A 1 178 ? -2.882 -0.734 22.739 1.00 63.94 178 ASP A N 1
ATOM 1274 C CA . ASP A 1 178 ? -3.832 -0.467 21.666 1.00 63.94 178 ASP A CA 1
ATOM 1275 C C . ASP A 1 178 ? -5.165 0.066 22.189 1.00 63.94 178 ASP A C 1
ATOM 1277 O O . ASP A 1 178 ? -5.602 -0.220 23.314 1.00 63.94 178 ASP A O 1
ATOM 1281 N N . THR A 1 179 ? -5.822 0.861 21.345 1.00 63.88 179 THR A N 1
ATOM 1282 C CA . THR A 1 179 ? -7.022 1.614 21.702 1.00 63.88 179 THR A CA 1
ATOM 1283 C C . THR A 1 179 ? -8.176 1.300 20.761 1.00 63.88 179 THR A C 1
ATOM 1285 O O . THR A 1 179 ? -8.110 1.518 19.554 1.00 63.88 179 THR A O 1
ATOM 1288 N N . ILE A 1 180 ? -9.297 0.874 21.343 1.00 66.25 180 ILE A N 1
ATOM 1289 C CA . ILE A 1 180 ? -10.554 0.659 20.623 1.00 66.25 180 ILE A CA 1
ATOM 1290 C C . ILE A 1 180 ? -11.619 1.650 21.113 1.00 66.25 180 ILE A C 1
ATOM 1292 O O . ILE A 1 180 ? -11.887 1.732 22.319 1.00 66.25 180 ILE A O 1
ATOM 1296 N N . ILE A 1 181 ? -12.253 2.374 20.179 1.00 63.56 181 ILE A N 1
ATOM 1297 C CA . ILE A 1 181 ? -13.269 3.404 20.459 1.00 63.56 181 ILE A CA 1
ATOM 1298 C C . ILE A 1 181 ? -14.578 3.126 19.685 1.00 63.56 181 ILE A C 1
ATOM 1300 O O . ILE A 1 181 ? -14.652 3.400 18.488 1.00 63.56 181 ILE A O 1
ATOM 1304 N N . PRO A 1 182 ? -15.645 2.645 20.351 1.00 58.72 182 PRO A N 1
ATOM 1305 C CA . PRO A 1 182 ? -16.982 2.539 19.766 1.00 58.72 182 PRO A CA 1
ATOM 1306 C C . PRO A 1 182 ? -17.759 3.874 19.823 1.00 58.72 182 PRO A C 1
ATOM 1308 O O . PRO A 1 182 ? -17.867 4.498 20.884 1.00 58.72 182 PRO A O 1
ATOM 1311 N N . GLU A 1 183 ? -18.354 4.302 18.704 1.00 47.62 183 GLU A N 1
ATOM 1312 C CA . GLU A 1 183 ? -18.995 5.622 18.539 1.00 47.62 183 GLU A CA 1
ATOM 1313 C C . GLU A 1 183 ? -20.325 5.764 19.311 1.00 47.62 183 GLU A C 1
ATOM 1315 O O . GLU A 1 183 ? -20.677 6.861 19.750 1.00 47.62 183 GLU A O 1
ATOM 1320 N N . ASN A 1 184 ? -21.056 4.666 19.555 1.00 46.12 184 ASN A N 1
ATOM 1321 C CA . ASN A 1 184 ? -22.414 4.713 20.122 1.00 46.12 184 ASN A CA 1
ATOM 1322 C C . ASN A 1 184 ? -22.507 4.463 21.640 1.00 46.12 184 ASN A C 1
ATOM 1324 O O . ASN A 1 184 ? -23.481 3.896 22.147 1.00 46.12 184 ASN A O 1
ATOM 1328 N N . THR A 1 185 ? -21.512 4.908 22.410 1.00 40.16 185 THR A N 1
ATOM 1329 C CA . THR A 1 185 ? -21.606 4.889 23.873 1.00 40.16 185 THR A CA 1
ATOM 1330 C C . THR A 1 185 ? -21.998 6.267 24.401 1.00 40.16 185 THR A C 1
ATOM 1332 O O . THR A 1 185 ? -21.252 7.237 24.349 1.00 40.16 185 THR A O 1
ATOM 1335 N N . THR A 1 186 ? -23.195 6.370 24.988 1.00 40.41 186 THR A N 1
ATOM 1336 C CA . THR A 1 186 ? -23.629 7.545 25.777 1.00 40.41 186 THR A CA 1
ATOM 1337 C C . THR A 1 186 ? -22.730 7.850 26.995 1.00 40.41 186 THR A C 1
ATOM 1339 O O . THR A 1 186 ? -22.989 8.804 27.725 1.00 40.41 186 THR A O 1
ATOM 1342 N N . GLU A 1 187 ? -21.663 7.078 27.198 1.00 36.44 187 GLU A N 1
ATOM 1343 C CA . GLU A 1 187 ? -20.545 7.301 28.111 1.00 36.44 187 GLU A CA 1
ATOM 1344 C C . GLU A 1 187 ? -19.270 6.832 27.399 1.00 36.44 187 GLU A C 1
ATOM 1346 O O . GLU A 1 187 ? -19.217 5.656 27.078 1.00 36.44 187 GLU A O 1
ATOM 1351 N N . ASN A 1 188 ? -18.275 7.707 27.183 1.00 41.53 188 ASN A N 1
ATOM 1352 C CA . ASN A 1 188 ? -16.920 7.389 26.691 1.00 41.53 188 ASN A CA 1
ATOM 1353 C C . ASN A 1 188 ? -16.401 6.015 27.181 1.00 41.53 188 ASN A C 1
ATOM 1355 O O . ASN A 1 188 ? -15.739 5.950 28.222 1.00 41.53 188 ASN A O 1
ATOM 1359 N N . GLN A 1 189 ? -16.657 4.932 26.448 1.00 41.09 189 GLN A N 1
ATOM 1360 C CA . GLN A 1 189 ? -16.030 3.639 26.709 1.00 41.09 189 GLN A CA 1
ATOM 1361 C C . GLN A 1 189 ? -14.771 3.563 25.860 1.00 41.09 189 GLN A C 1
ATOM 1363 O O . GLN A 1 189 ? -14.829 3.234 24.684 1.00 41.09 189 GLN A O 1
ATOM 1368 N N . ILE A 1 190 ? -13.636 3.902 26.462 1.00 43.41 190 ILE A N 1
ATOM 1369 C CA . ILE A 1 190 ? -12.330 3.547 25.909 1.00 43.41 190 ILE A CA 1
ATOM 1370 C C . ILE A 1 190 ? -12.046 2.129 26.396 1.00 43.41 190 ILE A C 1
ATOM 1372 O O . ILE A 1 190 ? -12.045 1.882 27.608 1.00 43.41 190 ILE A O 1
ATOM 1376 N N . ILE A 1 191 ? -11.846 1.194 25.470 1.00 49.09 191 ILE A N 1
ATOM 1377 C CA . ILE A 1 191 ? -11.360 -0.141 25.816 1.00 49.09 191 ILE A CA 1
ATOM 1378 C C . ILE A 1 191 ? -9.837 -0.068 25.742 1.00 49.09 191 ILE A C 1
ATOM 1380 O O . ILE A 1 191 ? -9.255 -0.191 24.669 1.00 49.09 191 ILE A O 1
ATOM 1384 N N . SER A 1 192 ? -9.202 0.186 26.887 1.00 43.81 192 SER A N 1
ATOM 1385 C CA . SER A 1 192 ? -7.759 -0.000 27.042 1.00 43.81 192 SER A CA 1
ATOM 1386 C C . SER A 1 192 ? -7.483 -1.485 27.241 1.00 43.81 192 SER A C 1
ATOM 1388 O O . SER A 1 192 ? -8.064 -2.120 28.128 1.00 43.81 192 SER A O 1
ATOM 1390 N N . VAL A 1 193 ? -6.614 -2.047 26.412 1.00 48.34 193 VAL A N 1
ATOM 1391 C CA . VAL A 1 193 ? -6.348 -3.484 26.400 1.00 48.34 193 VAL A CA 1
ATOM 1392 C C . VAL A 1 193 ? -5.289 -3.784 27.463 1.00 48.34 193 VAL A C 1
ATOM 1394 O O . VAL A 1 193 ? -4.101 -3.810 27.196 1.00 48.34 193 VAL A O 1
ATOM 1397 N N . GLU A 1 194 ? -5.663 -3.979 28.729 1.00 35.69 194 GLU A N 1
ATOM 1398 C CA . GLU A 1 194 ? -4.663 -4.306 29.760 1.00 35.69 194 GLU A CA 1
ATOM 1399 C C . GLU A 1 194 ? -4.346 -5.818 29.795 1.00 35.69 194 GLU A C 1
ATOM 1401 O O . GLU A 1 194 ? -5.140 -6.620 30.281 1.00 35.69 194 GLU A O 1
ATOM 1406 N N . ASN A 1 195 ? -3.135 -6.199 29.358 1.00 36.06 195 ASN A N 1
ATOM 1407 C CA . ASN A 1 195 ? -2.510 -7.527 29.536 1.00 36.06 195 ASN A CA 1
ATOM 1408 C C . ASN A 1 195 ? -3.353 -8.747 29.091 1.00 36.06 195 ASN A C 1
ATOM 1410 O O . ASN A 1 195 ? -3.746 -9.579 29.917 1.00 36.06 195 ASN A O 1
ATOM 1414 N N . LEU A 1 196 ? -3.521 -8.942 27.781 1.00 40.69 196 LEU A N 1
ATOM 1415 C CA . LEU A 1 196 ? -3.981 -10.215 27.213 1.00 40.69 196 LEU A CA 1
ATOM 1416 C C . LEU A 1 196 ? -2.811 -10.945 26.547 1.00 40.69 196 LEU A C 1
ATOM 1418 O O . LEU A 1 196 ? -2.651 -10.944 25.335 1.00 40.69 196 LEU A O 1
ATOM 1422 N N . ASN A 1 197 ? -1.975 -11.592 27.361 1.00 39.56 197 ASN A N 1
ATOM 1423 C CA . ASN A 1 197 ? -1.063 -12.592 26.818 1.00 39.56 197 ASN A CA 1
ATOM 1424 C C . ASN A 1 197 ? -1.876 -13.806 26.351 1.00 39.56 197 ASN A C 1
ATOM 1426 O O . ASN A 1 197 ? -2.474 -14.496 27.179 1.00 39.56 197 ASN A O 1
ATOM 1430 N N . ASP A 1 198 ? -1.746 -14.091 25.057 1.00 38.50 198 ASP A N 1
ATOM 1431 C CA . ASP A 1 198 ? -2.042 -15.358 24.385 1.00 38.50 198 ASP A CA 1
ATOM 1432 C C . ASP A 1 198 ? -3.527 -15.615 24.061 1.00 38.50 198 ASP A C 1
ATOM 1434 O O . ASP A 1 198 ? -4.272 -16.175 24.860 1.00 38.50 198 ASP A O 1
ATOM 1438 N N . SER A 1 199 ? -3.885 -15.259 22.821 1.00 42.31 199 SER A N 1
ATOM 1439 C CA . SER A 1 199 ? -4.927 -15.850 21.972 1.00 42.31 199 SER A CA 1
ATOM 1440 C C . SER A 1 199 ? -6.392 -15.839 22.455 1.00 42.31 199 SER A C 1
ATOM 1442 O O . SER A 1 199 ? -6.746 -16.289 23.542 1.00 42.31 199 SER A O 1
ATOM 1444 N N . THR A 1 200 ? -7.259 -15.482 21.501 1.00 41.22 200 THR A N 1
ATOM 1445 C CA . THR A 1 200 ? -8.732 -15.578 21.448 1.00 41.22 200 THR A CA 1
ATOM 1446 C C . THR A 1 200 ? -9.522 -14.421 22.067 1.00 41.22 200 THR A C 1
ATOM 1448 O O . THR A 1 200 ? -9.560 -14.275 23.281 1.00 41.22 200 THR A O 1
ATOM 1451 N N . GLU A 1 201 ? -10.169 -13.651 21.174 1.00 37.28 201 GLU A N 1
ATOM 1452 C CA . GLU A 1 201 ? -11.280 -12.702 21.381 1.00 37.28 201 GLU A CA 1
ATOM 1453 C C . GLU A 1 201 ? -11.173 -11.801 22.619 1.00 37.28 201 GLU A C 1
ATOM 1455 O O . GLU A 1 201 ? -11.404 -12.240 23.743 1.00 37.28 201 GLU A O 1
ATOM 1460 N N . ILE A 1 202 ? -10.919 -10.503 22.422 1.00 40.09 202 ILE A N 1
ATOM 1461 C CA . ILE A 1 202 ? -10.915 -9.539 23.527 1.00 40.09 202 ILE A CA 1
ATOM 1462 C C . ILE A 1 202 ? -12.319 -9.438 24.140 1.00 40.09 202 ILE A C 1
ATOM 1464 O O . ILE A 1 202 ? -13.248 -8.965 23.480 1.00 40.09 202 ILE A O 1
ATOM 1468 N N . PRO A 1 203 ? -12.507 -9.807 25.420 1.00 35.03 203 PRO A N 1
ATOM 1469 C CA . PRO A 1 203 ? -13.733 -9.486 26.122 1.00 35.03 203 PRO A CA 1
ATOM 1470 C C . PRO A 1 203 ? -13.736 -7.992 26.472 1.00 35.03 203 PRO A C 1
ATOM 1472 O O . PRO A 1 203 ? -12.841 -7.498 27.153 1.00 35.03 203 PRO A O 1
ATOM 1475 N N . VAL A 1 204 ? -14.778 -7.284 26.037 1.00 38.34 204 VAL A N 1
ATOM 1476 C CA . VAL A 1 204 ? -15.028 -5.861 26.318 1.00 38.34 204 VAL A CA 1
ATOM 1477 C C . VAL A 1 204 ? -14.942 -5.574 27.827 1.00 38.34 204 VAL A C 1
ATOM 1479 O O . VAL A 1 204 ? -15.817 -5.985 28.595 1.00 38.34 204 VAL A O 1
ATOM 1482 N N . THR A 1 205 ? -13.915 -4.841 28.269 1.00 32.84 205 THR A N 1
ATOM 1483 C CA . THR A 1 205 ? -13.811 -4.326 29.644 1.00 32.84 205 THR A CA 1
ATOM 1484 C C . THR A 1 205 ? -13.963 -2.810 29.670 1.00 32.84 205 THR A C 1
ATOM 1486 O O . THR A 1 205 ? -13.187 -2.080 29.064 1.00 32.84 205 THR A O 1
ATOM 1489 N N . THR A 1 206 ? -14.975 -2.332 30.396 1.00 31.12 206 THR A N 1
ATOM 1490 C CA . THR A 1 206 ? -15.312 -0.911 30.547 1.00 31.12 206 THR A CA 1
ATOM 1491 C C . THR A 1 206 ? -14.319 -0.198 31.474 1.00 31.12 206 THR A C 1
ATOM 1493 O O . THR A 1 206 ? -14.285 -0.517 32.667 1.00 31.12 206 THR A O 1
ATOM 1496 N N . ALA A 1 207 ? -13.569 0.793 30.984 1.00 31.77 207 ALA A N 1
ATOM 1497 C CA . ALA A 1 207 ? -12.772 1.693 31.822 1.00 31.77 207 ALA A CA 1
ATOM 1498 C C . ALA A 1 207 ? -13.445 3.072 31.933 1.00 31.77 207 ALA A C 1
ATOM 1500 O O . ALA A 1 207 ? -13.832 3.681 30.940 1.00 31.77 207 ALA A O 1
ATOM 1501 N N . THR A 1 208 ? -13.606 3.566 33.163 1.00 30.09 208 THR A N 1
ATOM 1502 C CA . THR A 1 208 ? -14.226 4.863 33.470 1.00 30.09 208 THR A CA 1
ATOM 1503 C C . THR A 1 208 ? -13.169 5.884 33.884 1.00 30.09 208 THR A C 1
ATOM 1505 O O . THR A 1 208 ? -13.131 6.257 35.053 1.00 30.09 208 THR A O 1
ATOM 1508 N N . GLU A 1 209 ? -12.312 6.354 32.978 1.00 34.66 209 GLU A N 1
ATOM 1509 C CA . GLU A 1 209 ? -11.576 7.605 33.215 1.00 34.66 209 GLU A CA 1
ATOM 1510 C C . GLU A 1 209 ? -11.620 8.507 31.978 1.00 34.66 209 GLU A C 1
ATOM 1512 O O . GLU A 1 209 ? -11.132 8.201 30.897 1.00 34.66 209 GLU A O 1
ATOM 1517 N N . THR A 1 210 ? -12.308 9.633 32.157 1.00 38.06 210 THR A N 1
ATOM 1518 C CA . THR A 1 210 ? -12.689 10.601 31.135 1.00 38.06 210 THR A CA 1
ATOM 1519 C C . THR A 1 210 ? -11.763 11.810 31.187 1.00 38.06 210 THR A C 1
ATOM 1521 O O . THR A 1 210 ? -11.950 12.662 32.057 1.00 38.06 210 THR A O 1
ATOM 1524 N N . THR A 1 211 ? -10.818 11.955 30.258 1.00 32.94 211 THR A N 1
ATOM 1525 C CA . THR A 1 211 ? -10.367 13.265 29.740 1.00 32.94 211 THR A CA 1
ATOM 1526 C C . THR A 1 211 ? -9.691 13.065 28.370 1.00 32.94 211 THR A C 1
ATOM 1528 O O . THR A 1 211 ? -8.860 12.181 28.243 1.00 32.94 211 THR A O 1
ATOM 1531 N N . ASP A 1 212 ? -10.046 13.888 27.372 1.00 36.09 212 ASP A N 1
ATOM 1532 C CA . ASP A 1 212 ? -9.326 14.102 26.091 1.00 36.09 212 ASP A CA 1
ATOM 1533 C C . ASP A 1 212 ? -9.593 13.242 24.827 1.00 36.09 212 ASP A C 1
ATOM 1535 O O . ASP A 1 212 ? -8.720 13.137 23.970 1.00 36.09 212 ASP A O 1
ATOM 1539 N N . ILE A 1 213 ? -10.831 12.789 24.567 1.00 39.81 213 ILE A N 1
ATOM 1540 C CA . ILE A 1 213 ? -11.200 12.279 23.216 1.00 39.81 213 ILE A CA 1
ATOM 1541 C C . ILE A 1 213 ? -11.267 13.413 22.166 1.00 39.81 213 ILE A C 1
ATOM 1543 O O . ILE A 1 213 ? -10.870 13.237 21.018 1.00 39.81 213 ILE A O 1
ATOM 1547 N N . GLN A 1 214 ? -11.692 14.629 22.540 1.00 32.97 214 GLN A N 1
ATOM 1548 C CA . GLN A 1 214 ? -11.765 15.746 21.579 1.00 32.97 214 GLN A CA 1
ATOM 1549 C C . GLN A 1 214 ? -10.406 16.378 21.249 1.00 32.97 214 GLN A C 1
ATOM 1551 O O . GLN A 1 214 ? -10.271 17.015 20.210 1.00 32.97 214 GLN A O 1
ATOM 1556 N N . THR A 1 215 ? -9.390 16.216 22.094 1.00 35.66 215 THR A N 1
ATOM 1557 C CA . THR A 1 215 ? -8.087 16.864 21.878 1.00 35.66 215 THR A CA 1
ATOM 1558 C C . THR A 1 215 ? -7.219 16.075 20.884 1.00 35.66 215 THR A C 1
ATOM 1560 O O . THR A 1 215 ? -6.439 16.687 20.155 1.00 35.66 215 THR A O 1
ATOM 1563 N N . HIS A 1 216 ? -7.421 14.753 20.765 1.00 35.09 216 HIS A N 1
ATOM 1564 C CA . HIS A 1 216 ? -6.784 13.917 19.733 1.00 35.09 216 HIS A CA 1
ATOM 1565 C C . HIS A 1 216 ? -7.458 14.046 18.356 1.00 35.09 216 HIS A C 1
ATOM 1567 O O . HIS A 1 216 ? -6.761 14.159 17.352 1.00 35.09 216 HIS A O 1
ATOM 1573 N N . LEU A 1 217 ? -8.792 14.166 18.299 1.00 38.44 217 LEU A N 1
ATOM 1574 C CA . LEU A 1 217 ? -9.548 14.281 17.037 1.00 38.44 217 LEU A CA 1
ATOM 1575 C C . LEU A 1 217 ? -9.270 15.570 16.230 1.00 38.44 217 LEU A C 1
ATOM 1577 O O . LEU A 1 217 ? -9.568 15.618 15.039 1.00 38.44 217 LEU A O 1
ATOM 1581 N N . PHE A 1 218 ? -8.706 16.624 16.839 1.00 35.19 218 PHE A N 1
ATOM 1582 C CA . PHE A 1 218 ? -8.530 17.935 16.183 1.00 35.19 218 PHE A CA 1
ATOM 1583 C C . PHE A 1 218 ? -7.091 18.483 16.152 1.00 35.19 218 PHE A C 1
ATOM 1585 O O . PHE A 1 218 ? -6.889 19.579 15.628 1.00 35.19 218 PHE A O 1
ATOM 1592 N N . SER A 1 219 ? -6.085 17.762 16.664 1.00 32.47 219 SER A N 1
ATOM 1593 C CA . SER A 1 219 ? -4.682 18.230 16.605 1.00 32.47 219 SER A CA 1
ATOM 1594 C C . SER A 1 219 ? -3.966 17.888 15.294 1.00 32.47 219 SER A C 1
ATOM 1596 O O . SER A 1 219 ? -3.104 18.657 14.869 1.00 32.47 219 SER A O 1
ATOM 1598 N N . ASN A 1 220 ? -4.350 16.800 14.615 1.00 29.11 220 ASN A N 1
ATOM 1599 C CA . ASN A 1 220 ? -3.651 16.339 13.404 1.00 29.11 220 ASN A CA 1
ATOM 1600 C C . ASN A 1 220 ? -4.351 16.723 12.090 1.00 29.11 220 ASN A C 1
ATOM 1602 O O . ASN A 1 220 ? -3.739 16.666 11.025 1.00 29.11 220 ASN A O 1
ATOM 1606 N N . ALA A 1 221 ? -5.577 17.256 12.150 1.00 29.23 221 ALA A N 1
ATOM 1607 C CA . ALA A 1 221 ? -6.181 17.964 11.026 1.00 29.23 221 ALA A CA 1
ATOM 1608 C C . ALA A 1 221 ? -5.514 19.341 10.884 1.00 29.23 221 ALA A C 1
ATOM 1610 O O . ALA A 1 221 ? -6.021 20.368 11.342 1.00 29.23 221 ALA A O 1
ATOM 1611 N N . LYS A 1 222 ? -4.336 19.370 10.256 1.00 27.75 222 LYS A N 1
ATOM 1612 C CA . LYS A 1 222 ? -3.687 20.602 9.814 1.00 27.75 222 LYS A CA 1
ATOM 1613 C C . LYS A 1 222 ? -4.636 21.280 8.828 1.00 27.75 222 LYS A C 1
ATOM 1615 O O . LYS A 1 222 ? -4.707 20.940 7.653 1.00 27.75 222 LYS A O 1
ATOM 1620 N N . VAL A 1 223 ? -5.407 22.229 9.348 1.00 28.91 223 VAL A N 1
ATOM 1621 C CA . VAL A 1 223 ? -6.311 23.095 8.600 1.00 28.91 223 VAL A CA 1
ATOM 1622 C C . VAL A 1 223 ? -5.493 23.820 7.527 1.00 28.91 223 VAL A C 1
ATOM 1624 O O . VAL A 1 223 ? -4.896 24.867 7.787 1.00 28.91 223 VAL A O 1
ATOM 1627 N N . PHE A 1 224 ? -5.488 23.295 6.299 1.00 29.83 224 PHE A N 1
ATOM 1628 C CA . PHE A 1 224 ? -5.236 24.093 5.105 1.00 29.83 224 PHE A CA 1
ATOM 1629 C C . PHE A 1 224 ? -6.421 25.048 4.940 1.00 29.83 224 PHE A C 1
ATOM 1631 O O . PHE A 1 224 ? -7.358 24.827 4.177 1.00 29.83 224 PHE A O 1
ATOM 1638 N N . SER A 1 225 ? -6.400 26.130 5.717 1.00 30.02 225 SER A N 1
ATOM 1639 C CA . SER A 1 225 ? -7.236 27.288 5.436 1.00 30.02 225 SER A CA 1
ATOM 1640 C C . SER A 1 225 ? -6.646 27.994 4.220 1.00 30.02 225 SER A C 1
ATOM 1642 O O . SER A 1 225 ? -5.668 28.736 4.311 1.00 30.02 225 SER A O 1
ATOM 1644 N N . ASN A 1 226 ? -7.253 27.747 3.058 1.00 27.17 226 ASN A N 1
ATOM 1645 C CA . ASN A 1 226 ? -7.113 28.624 1.904 1.00 27.17 226 ASN A CA 1
ATOM 1646 C C . ASN A 1 226 ? -7.497 30.043 2.336 1.00 27.17 226 ASN A C 1
ATOM 1648 O O . ASN A 1 226 ? -8.647 30.319 2.685 1.00 27.17 226 ASN A O 1
ATOM 1652 N N . SER A 1 227 ? -6.516 30.941 2.327 1.00 31.33 227 SER A N 1
ATOM 1653 C CA . SER A 1 227 ? -6.771 32.375 2.339 1.00 31.33 227 SER A CA 1
ATOM 1654 C C . SER A 1 227 ? -7.032 32.823 0.901 1.00 31.33 227 SER A C 1
ATOM 1656 O O . SER A 1 227 ? -6.261 32.483 0.006 1.00 31.33 227 SER A O 1
ATOM 1658 N N . TYR A 1 228 ? -8.153 33.527 0.736 1.00 36.97 228 TYR A N 1
ATOM 1659 C CA . TYR A 1 228 ? -8.660 34.177 -0.479 1.00 36.97 228 TYR A CA 1
ATOM 1660 C C . TYR A 1 228 ? -7.610 34.915 -1.317 1.00 36.97 228 TYR A C 1
ATOM 1662 O O . TYR A 1 228 ? -6.728 35.575 -0.719 1.00 36.97 228 TYR A O 1
#

Foldseek 3Di:
DWEAAAEELEEDEEEEDEFEEAAEFWEYHAYYVYEYHYEEYEFEYAAYETEYAYEYQEEYEYEEYETEYAAYEYEYHYEYQYEYEYEEYEWYYAAYEYEYAEEYQEEYAYAEYETEYAHYEYEYHAHYPYAYPYAEYEYYYNADEYEYHHPPLPHPDHEYEYEEAADHPDYGNDDQRYWYFHNPDPAGFIQRRHDDPDDDDDDRDGDDDDDDPPVVVPPPPPPPPDDD

pLDDT: mean 76.99, std 23.65, range [27.17, 98.81]

Sequence (228 aa):
AGDIDLEATGDISSEDQNVISGDGDANIDIDAGGDVSVGNQEAIANQGDANIDIQAGGDISVENQNTQANQGDANINVQPGGNINAETQTVQVNQGDANINIQPGGNINAETQTVQVNQGDTNIDIQPVGNIPVEEQTTVSVSENLTIDNTPDNTNTGEQIAIAPEEIETITNIDSGDTIIPENTTENQIISVENLNDSTEIPVTTATETTDIQTHLFSNAKVFSNSY